Protein AF-A0A3M0ZA21-F1 (afdb_monomer_lite)

Foldseek 3Di:
DFDDDDQQPVLQVCVVVVHDDDPPVPGPYDHCNCCVVVVHYGPDAWDWDDAFQWIWIGGRFKIWIAGLVRDIFMDGCVVCVPSPDGCCVVCVVVNVVRVVVNVVVCVVVQFQDQSAADAFDFDDAAFWWKKKKWWFAQDDDDPAFWKKFFPDFAFWDARQKKWKKKKAWAPLADQFQKDKAFDDDRAGPQCGPRGAKNVSHRPHRGDGPDPDHLDIGMIMGGDNNVPGDGGHTMIIGRRDDHHGGMTIMIMAQGWMAGGPDPDIDGSDHDFDTDIDIDPRIGPIDIGIDTVVVSPDD

pLDDT: mean 92.02, std 6.96, range [47.72, 98.56]

Secondary structure (DSSP, 8-state):
-----HHHHHHHHHHHTTPPPSSGGG-SS---HHHHHHTPPPS---EEEEETTEEEEE-SSEEEEEETTS-EEEEETTT-TT-----TTT-HHHHHHHHHHHHHHHHHTT---SSSPPPP------SEEEEEEEEE-SSSPPSSPPEEEE-S--EEE-TTEEEEEEEEE-TTS--SSEEEEEEETTEEGGGSTT-B-TTS-B--TT--S-SSTT--EEEEEE-GGG-SEEEPPEEEEE-S--TT-EEEEEEEEEEEEETTSS-EEEEESSS---EEE-TTEEEEEEEEEEHHHH---

Radius of gyration: 23.13 Å; chains: 1; bounding box: 63×34×64 Å

Sequence (297 aa):
SGLMGYLDVYPTCMQMAGLKIDNPDRLDGRPCFDAIRNDIPTPVKAYYYLYRDADMIRTPRWKLFRRHDGSVELYDLQNDIGENDNVAKAHPELVASLRQQLQTWMRDHAIATSHMPLSPSAASPSGEVLEVSFSLQKEATPRAPQRIIFSQPAGTCTTRTYFQYDICVDASSVQAGFHIGPVYRKTSLFQRRGIIDDRGTPVSPNYRPVNKPNQWECRRIGMATFCPHKIAPIAIHITRAQKGSTFKFYLDNIRIAQLGSNTRKDIWQQGKVRARPTSGITGLQIRPVSYSLVKKP

Structure (mmCIF, N/CA/C/O backbone):
data_AF-A0A3M0ZA21-F1
#
_entry.id   AF-A0A3M0ZA21-F1
#
loop_
_atom_site.group_PDB
_atom_site.id
_atom_site.type_symbol
_atom_site.label_atom_id
_atom_site.label_alt_id
_atom_site.label_comp_id
_atom_site.label_asym_id
_atom_site.label_entity_id
_atom_site.label_seq_id
_atom_site.pdbx_PDB_ins_code
_atom_site.Cartn_x
_atom_site.Cartn_y
_atom_site.Cartn_z
_atom_site.occupancy
_atom_site.B_iso_or_equiv
_atom_site.auth_seq_id
_atom_site.auth_comp_id
_atom_site.auth_asym_id
_atom_site.auth_atom_id
_atom_site.pdbx_PDB_model_num
ATOM 1 N N . SER A 1 1 ? 18.343 3.190 -31.461 1.00 69.50 1 SER A N 1
ATOM 2 C CA . SER A 1 1 ? 16.920 3.095 -31.022 1.00 69.50 1 SER A CA 1
ATOM 3 C C . SER A 1 1 ? 16.805 2.546 -29.593 1.00 69.50 1 SER A C 1
ATOM 5 O O . SER A 1 1 ? 17.617 1.719 -29.195 1.00 69.50 1 SER A O 1
ATOM 7 N N . GLY A 1 2 ? 15.842 3.004 -28.780 1.00 84.62 2 GLY A N 1
ATOM 8 C CA . GLY A 1 2 ? 15.690 2.526 -27.396 1.00 84.62 2 GLY A CA 1
ATOM 9 C C . GLY A 1 2 ? 14.885 3.464 -26.495 1.00 84.62 2 GLY A C 1
ATOM 10 O O . GLY A 1 2 ? 14.189 4.348 -26.986 1.00 84.62 2 GLY A O 1
ATOM 11 N N . LEU A 1 3 ? 14.960 3.244 -25.183 1.00 93.81 3 LEU A N 1
ATOM 12 C CA . LEU A 1 3 ? 14.294 4.063 -24.172 1.00 93.81 3 LEU A CA 1
ATOM 13 C C . LEU A 1 3 ? 15.254 5.126 -23.628 1.00 93.81 3 LEU A C 1
ATOM 15 O O . LEU A 1 3 ? 16.384 4.818 -23.261 1.00 93.81 3 LEU A O 1
ATOM 19 N N . MET A 1 4 ? 14.773 6.358 -23.516 1.00 94.50 4 MET A N 1
ATOM 20 C CA . MET A 1 4 ? 15.398 7.396 -22.703 1.00 94.50 4 MET A CA 1
ATOM 21 C C . MET A 1 4 ? 14.293 8.230 -22.062 1.00 94.50 4 MET A C 1
ATOM 23 O O . MET A 1 4 ? 13.288 8.550 -22.698 1.00 94.50 4 MET A O 1
ATOM 27 N N . GLY A 1 5 ? 14.467 8.560 -20.791 1.00 94.38 5 GLY A N 1
ATOM 28 C CA . GLY A 1 5 ? 13.450 9.187 -19.974 1.00 94.38 5 GLY A CA 1
ATOM 29 C C . GLY A 1 5 ? 14.078 10.131 -18.969 1.00 94.38 5 GLY A C 1
ATOM 30 O O . GLY A 1 5 ? 15.295 10.289 -18.894 1.00 94.38 5 GLY A O 1
ATOM 31 N N . TYR A 1 6 ? 13.226 10.772 -18.175 1.00 95.81 6 TYR A N 1
ATOM 32 C CA . TYR A 1 6 ? 13.649 11.821 -17.250 1.00 95.81 6 TYR A CA 1
ATOM 33 C C . TYR A 1 6 ? 14.765 11.380 -16.286 1.00 95.81 6 TYR A C 1
ATOM 35 O O . TYR A 1 6 ? 15.708 12.132 -16.053 1.00 95.81 6 TYR A O 1
ATOM 43 N N . LEU A 1 7 ? 14.692 10.149 -15.768 1.00 95.75 7 LEU A N 1
ATOM 44 C CA . LEU A 1 7 ? 15.680 9.617 -14.821 1.00 95.75 7 LEU A CA 1
ATOM 45 C C . LEU A 1 7 ? 17.078 9.474 -15.442 1.00 95.75 7 LEU A C 1
ATOM 47 O O . LEU A 1 7 ? 18.075 9.570 -14.732 1.00 95.75 7 LEU A O 1
ATOM 51 N N . ASP A 1 8 ? 17.159 9.293 -16.760 1.00 97.12 8 ASP A N 1
ATOM 52 C CA . ASP A 1 8 ? 18.411 9.084 -17.491 1.00 97.12 8 ASP A CA 1
ATOM 53 C C . ASP A 1 8 ? 19.120 10.394 -17.832 1.00 97.12 8 ASP A C 1
ATOM 55 O O . ASP A 1 8 ? 20.306 10.382 -18.162 1.00 97.12 8 ASP A O 1
ATOM 59 N N . VAL A 1 9 ? 18.427 11.534 -17.731 1.00 97.12 9 VAL A N 1
ATOM 60 C CA . VAL A 1 9 ? 18.988 12.851 -18.062 1.00 97.12 9 VAL A CA 1
ATOM 61 C C . VAL A 1 9 ? 20.206 13.150 -17.192 1.00 97.12 9 VAL A C 1
ATOM 63 O O . VAL A 1 9 ? 21.261 13.473 -17.728 1.00 97.12 9 VAL A O 1
ATOM 66 N N . TYR A 1 10 ? 20.099 12.977 -15.869 1.00 97.06 10 TYR A N 1
ATOM 67 C CA . TYR A 1 10 ? 21.212 13.232 -14.947 1.00 97.06 10 TYR A CA 1
ATOM 68 C C . TYR A 1 10 ? 22.472 12.409 -15.284 1.00 97.06 10 TYR A C 1
ATOM 70 O O . TYR A 1 10 ? 23.502 13.021 -15.577 1.00 97.06 10 TYR A O 1
ATOM 78 N N . PRO A 1 11 ? 22.438 11.059 -15.314 1.00 96.94 11 PRO A N 1
ATOM 79 C CA . PRO A 1 11 ? 23.635 10.282 -15.624 1.00 96.94 11 PRO A CA 1
ATOM 80 C C . PRO A 1 11 ? 24.138 10.499 -17.059 1.00 96.94 11 PRO A C 1
ATOM 82 O O . PRO A 1 11 ? 25.341 10.421 -17.295 1.00 96.94 11 PRO A O 1
ATOM 85 N N . THR A 1 12 ? 23.255 10.828 -18.009 1.00 97.19 12 THR A N 1
ATOM 86 C CA . THR A 1 12 ? 23.650 11.183 -19.383 1.00 97.19 12 THR A CA 1
ATOM 87 C C . THR A 1 12 ? 24.441 12.490 -19.420 1.00 97.19 12 THR A C 1
ATOM 89 O O . THR A 1 12 ? 25.519 12.528 -20.007 1.00 97.19 12 THR A O 1
ATOM 92 N N . CYS A 1 13 ? 23.966 13.546 -18.752 1.00 97.56 13 CYS A N 1
ATOM 93 C CA . CYS A 1 13 ? 24.686 14.819 -18.672 1.00 97.56 13 CYS A CA 1
ATOM 94 C C . CYS A 1 13 ? 26.032 14.675 -17.948 1.00 97.56 13 CYS A C 1
ATOM 96 O O . CYS A 1 13 ? 27.019 15.267 -18.379 1.00 97.56 13 CYS A O 1
ATOM 98 N N . MET A 1 14 ? 26.097 13.863 -16.888 1.00 97.56 14 MET A N 1
ATOM 99 C CA . MET A 1 14 ? 27.354 13.573 -16.187 1.00 97.56 14 MET A CA 1
ATOM 100 C C . MET A 1 14 ? 28.366 12.875 -17.107 1.00 97.56 14 MET A C 1
ATOM 102 O O . MET A 1 14 ? 29.521 13.295 -17.164 1.00 97.56 14 MET A O 1
ATOM 106 N N . GLN A 1 15 ? 27.920 11.877 -17.884 1.00 96.12 15 GLN A N 1
ATOM 107 C CA . GLN A 1 15 ? 28.754 11.205 -18.886 1.00 96.12 15 GLN A CA 1
ATOM 108 C C . GLN A 1 15 ? 29.259 12.190 -19.952 1.00 96.12 15 GLN A C 1
ATOM 110 O O . GLN A 1 15 ? 30.447 12.197 -20.263 1.00 96.12 15 GLN A O 1
ATOM 115 N N . MET A 1 16 ? 28.382 13.058 -20.469 1.00 96.94 16 MET A N 1
ATOM 116 C CA . MET A 1 16 ? 28.739 14.092 -21.453 1.00 96.94 16 MET A CA 1
ATOM 117 C C . MET A 1 16 ? 29.793 15.070 -20.938 1.00 96.94 16 MET A C 1
ATOM 119 O O . MET A 1 16 ? 30.680 15.473 -21.684 1.00 96.94 16 MET A O 1
ATOM 123 N N . ALA A 1 17 ? 29.688 15.456 -19.668 1.00 97.19 17 ALA A N 1
ATOM 124 C CA . ALA A 1 17 ? 30.607 16.387 -19.030 1.00 97.19 17 ALA A CA 1
ATOM 125 C C . ALA A 1 17 ? 31.937 15.735 -18.601 1.00 97.19 17 ALA A C 1
ATOM 127 O O . ALA A 1 17 ? 32.804 16.427 -18.073 1.00 97.19 17 ALA A O 1
ATOM 128 N N . GLY A 1 18 ? 32.104 14.418 -18.781 1.00 96.19 18 GLY A N 1
ATOM 129 C CA . GLY A 1 18 ? 33.276 13.684 -18.295 1.00 96.19 18 GLY A CA 1
ATOM 130 C C . GLY A 1 18 ? 33.371 13.633 -16.764 1.00 96.19 18 GLY A C 1
ATOM 131 O O . GLY A 1 18 ? 34.461 13.459 -16.219 1.00 96.19 18 GLY A O 1
ATOM 132 N N . LEU A 1 19 ? 32.247 13.809 -16.061 1.00 96.94 19 LEU A N 1
ATOM 133 C CA . LEU A 1 19 ? 32.189 13.846 -14.602 1.00 96.94 19 LEU A CA 1
ATOM 134 C C . LEU A 1 19 ? 31.887 12.462 -14.020 1.00 96.94 19 LEU A C 1
ATOM 136 O O . LEU A 1 19 ? 31.091 11.692 -14.559 1.00 96.94 19 LEU A O 1
ATOM 140 N N . LYS A 1 20 ? 32.495 12.160 -12.869 1.00 93.88 20 LYS A N 1
ATOM 141 C CA . LYS A 1 20 ? 32.197 10.940 -12.109 1.00 93.88 20 LYS A CA 1
ATOM 142 C C . LYS A 1 20 ? 30.892 11.104 -11.333 1.00 93.88 20 LYS A C 1
ATOM 144 O O . LYS A 1 20 ? 30.614 12.168 -10.789 1.00 93.88 20 LYS A O 1
ATOM 149 N N . ILE A 1 21 ? 30.114 10.029 -11.275 1.00 92.44 21 ILE A N 1
ATOM 150 C CA . ILE A 1 21 ? 28.925 9.927 -10.431 1.00 92.44 21 ILE A CA 1
ATOM 151 C C . ILE A 1 21 ? 29.316 9.161 -9.176 1.00 92.44 21 ILE A C 1
ATOM 153 O O . ILE A 1 21 ? 29.807 8.035 -9.270 1.00 92.44 21 ILE A O 1
ATOM 157 N N . ASP A 1 22 ? 29.052 9.740 -8.013 1.00 91.19 22 ASP A N 1
ATOM 158 C CA . ASP A 1 22 ? 29.203 9.030 -6.749 1.00 91.19 22 ASP A CA 1
ATOM 159 C C . ASP A 1 22 ? 28.063 8.019 -6.579 1.00 91.19 22 ASP A C 1
ATOM 161 O O . ASP A 1 22 ? 26.886 8.364 -6.689 1.00 91.19 22 ASP A O 1
ATOM 165 N N . ASN A 1 23 ? 28.403 6.765 -6.265 1.00 87.75 23 ASN A N 1
ATOM 166 C CA . ASN A 1 23 ? 27.452 5.657 -6.097 1.00 87.75 23 ASN A CA 1
ATOM 167 C C . ASN A 1 23 ? 26.510 5.451 -7.308 1.00 87.75 23 ASN A C 1
ATOM 169 O O . ASN A 1 23 ? 25.287 5.495 -7.140 1.00 87.75 23 ASN A O 1
ATOM 173 N N . PRO A 1 24 ? 27.041 5.191 -8.519 1.00 86.62 24 PRO A N 1
ATOM 174 C CA . PRO A 1 24 ? 26.235 5.069 -9.738 1.00 86.62 24 PRO A CA 1
ATOM 175 C C . PRO A 1 24 ? 25.176 3.960 -9.651 1.00 86.62 24 PRO A C 1
ATOM 177 O O . PRO A 1 24 ? 24.106 4.088 -10.240 1.00 86.62 24 PRO A O 1
ATOM 180 N N . ASP A 1 25 ? 25.421 2.919 -8.851 1.00 85.44 25 ASP A N 1
ATOM 181 C CA . ASP A 1 25 ? 24.477 1.818 -8.623 1.00 85.44 25 ASP A CA 1
ATOM 182 C C . ASP A 1 25 ? 23.218 2.230 -7.843 1.00 85.44 25 ASP A C 1
ATOM 184 O O . ASP A 1 25 ? 22.244 1.482 -7.806 1.00 85.44 25 ASP A O 1
ATOM 188 N N . ARG A 1 26 ? 23.214 3.414 -7.213 1.00 86.88 26 ARG A N 1
ATOM 189 C CA . ARG A 1 26 ? 22.041 3.959 -6.509 1.00 86.88 26 ARG A CA 1
ATOM 190 C C . ARG A 1 26 ? 21.136 4.795 -7.411 1.00 86.88 26 ARG A C 1
ATOM 192 O O . ARG A 1 26 ? 20.084 5.227 -6.944 1.00 86.88 26 ARG A O 1
ATOM 199 N N . LEU A 1 27 ? 21.541 5.062 -8.653 1.00 92.00 27 LEU A N 1
ATOM 200 C CA . LEU A 1 27 ? 20.705 5.765 -9.618 1.00 92.00 27 LEU A CA 1
ATOM 201 C C . LEU A 1 27 ? 19.772 4.792 -10.336 1.00 92.00 27 LEU A C 1
ATOM 203 O O . LEU A 1 27 ? 20.201 3.762 -10.853 1.00 92.00 27 LEU A O 1
ATOM 207 N N . ASP A 1 28 ? 18.504 5.183 -10.445 1.00 91.75 28 ASP A N 1
ATOM 208 C CA . ASP A 1 28 ? 17.533 4.454 -11.263 1.00 91.75 28 ASP A CA 1
ATOM 209 C C . ASP A 1 28 ? 17.794 4.656 -12.769 1.00 91.75 28 ASP A C 1
ATOM 211 O O . ASP A 1 28 ? 17.555 3.755 -13.577 1.00 91.75 28 ASP A O 1
ATOM 215 N N . GLY A 1 29 ? 18.287 5.840 -13.152 1.00 95.06 29 GLY A N 1
ATOM 216 C CA . GLY A 1 29 ? 18.592 6.197 -14.537 1.00 95.06 29 GLY A CA 1
ATOM 217 C C . GLY A 1 29 ? 19.930 5.657 -15.038 1.00 95.06 29 GLY A C 1
ATOM 218 O O . GLY A 1 29 ? 20.829 5.333 -14.261 1.00 95.06 29 GLY A O 1
ATOM 219 N N . ARG A 1 30 ? 20.089 5.599 -16.361 1.00 95.19 30 ARG A N 1
ATOM 220 C CA . ARG A 1 30 ? 21.280 5.086 -17.045 1.00 95.19 30 ARG A CA 1
ATOM 221 C C . ARG A 1 30 ? 21.884 6.123 -17.996 1.00 95.19 30 ARG A C 1
ATOM 223 O O . ARG A 1 30 ? 21.148 6.874 -18.632 1.00 95.19 30 ARG A O 1
ATOM 230 N N . PRO A 1 31 ? 23.219 6.171 -18.124 1.00 95.31 31 PRO A N 1
ATOM 231 C CA . PRO A 1 31 ? 23.878 7.103 -19.028 1.00 95.31 31 PRO A CA 1
ATOM 232 C C . PRO A 1 31 ? 23.610 6.694 -20.484 1.00 95.31 31 PRO A C 1
ATOM 234 O O . PRO A 1 31 ? 23.936 5.585 -20.895 1.00 95.31 31 PRO A O 1
ATOM 237 N N . CYS A 1 32 ? 22.973 7.568 -21.259 1.00 96.69 32 CYS A N 1
ATOM 238 C CA . CYS A 1 32 ? 22.550 7.279 -22.631 1.00 96.69 32 CYS A CA 1
ATOM 239 C C . CYS A 1 32 ? 23.395 8.005 -23.688 1.00 96.69 32 CYS A C 1
ATOM 241 O O . CYS A 1 32 ? 23.059 7.939 -24.869 1.00 96.69 32 CYS A O 1
ATOM 243 N N . PHE A 1 33 ? 24.474 8.701 -23.310 1.00 96.06 33 PHE A N 1
ATOM 244 C CA . PHE A 1 33 ? 25.201 9.559 -24.249 1.00 96.06 33 PHE A CA 1
ATOM 245 C C . PHE A 1 33 ? 25.874 8.756 -25.361 1.00 96.06 33 PHE A C 1
ATOM 247 O O . PHE A 1 33 ? 25.745 9.128 -26.524 1.00 96.06 33 PHE A O 1
ATOM 254 N N . ASP A 1 34 ? 26.497 7.620 -25.042 1.00 95.12 34 ASP A N 1
ATOM 255 C CA . ASP A 1 34 ? 27.094 6.752 -26.067 1.00 95.12 34 ASP A CA 1
ATOM 256 C C . ASP A 1 34 ? 26.041 6.208 -27.038 1.00 95.12 34 ASP A C 1
ATOM 258 O O . ASP A 1 34 ? 26.296 6.113 -28.239 1.00 95.12 34 ASP A O 1
ATOM 262 N N . ALA A 1 35 ? 24.845 5.894 -26.526 1.00 95.25 35 ALA A N 1
ATOM 263 C CA . ALA A 1 35 ? 23.714 5.451 -27.334 1.00 95.25 35 ALA A CA 1
ATOM 264 C C . ALA A 1 35 ? 23.239 6.541 -28.299 1.00 95.25 35 ALA A C 1
ATOM 266 O O . ALA A 1 35 ? 23.020 6.260 -29.474 1.00 95.25 35 ALA A O 1
ATOM 267 N N . ILE A 1 36 ? 23.147 7.785 -27.824 1.00 93.00 36 ILE A N 1
ATOM 268 C CA . ILE A 1 36 ? 22.792 8.946 -28.647 1.00 93.00 36 ILE A CA 1
ATOM 269 C C . ILE A 1 36 ? 23.872 9.223 -29.698 1.00 93.00 36 ILE A C 1
ATOM 271 O O . ILE A 1 36 ? 23.557 9.432 -30.865 1.00 93.00 36 ILE A O 1
ATOM 275 N N . ARG A 1 37 ? 25.145 9.244 -29.292 1.00 94.94 37 ARG A N 1
ATOM 276 C CA . ARG A 1 37 ? 26.260 9.670 -30.145 1.00 94.94 37 ARG A CA 1
ATOM 277 C C . ARG A 1 37 ? 26.567 8.680 -31.263 1.00 94.94 37 ARG A C 1
ATOM 279 O O . ARG A 1 37 ? 26.942 9.106 -32.350 1.00 94.94 37 ARG A O 1
ATOM 286 N N . ASN A 1 38 ? 26.440 7.386 -30.982 1.00 95.31 38 ASN A N 1
ATOM 287 C CA . ASN A 1 38 ? 26.855 6.323 -31.897 1.00 95.31 38 ASN A CA 1
ATOM 288 C C . ASN A 1 38 ? 25.670 5.584 -32.541 1.00 95.31 38 ASN A C 1
ATOM 290 O O . ASN A 1 38 ? 25.887 4.573 -33.199 1.00 95.31 38 ASN A O 1
ATOM 294 N N . ASP A 1 39 ? 24.437 6.050 -32.311 1.00 92.06 39 ASP A N 1
ATOM 295 C CA . ASP A 1 39 ? 23.188 5.397 -32.737 1.00 92.06 39 ASP A CA 1
ATOM 296 C C . ASP A 1 39 ? 23.115 3.899 -32.370 1.00 92.06 39 ASP A C 1
ATOM 298 O O . ASP A 1 39 ? 22.699 3.038 -33.146 1.00 92.06 39 ASP A O 1
ATOM 302 N N . ILE A 1 40 ? 23.524 3.569 -31.141 1.00 93.81 40 ILE A N 1
ATOM 303 C CA . ILE A 1 40 ? 23.454 2.204 -30.595 1.00 93.81 40 ILE A CA 1
ATOM 304 C C . ILE A 1 40 ? 22.277 2.057 -29.615 1.00 93.81 40 ILE A C 1
ATOM 306 O O . ILE A 1 40 ? 21.702 3.055 -29.166 1.00 93.81 40 ILE A O 1
ATOM 310 N N . PRO A 1 41 ? 21.862 0.824 -29.263 1.00 93.12 41 PRO A N 1
ATOM 311 C CA . PRO A 1 41 ? 20.788 0.621 -28.299 1.00 93.12 41 PRO A CA 1
ATOM 312 C C . PRO A 1 41 ? 21.066 1.255 -26.933 1.00 93.12 41 PRO A C 1
ATOM 314 O O . PRO A 1 41 ? 22.165 1.161 -26.389 1.00 93.12 41 PRO A O 1
ATOM 317 N N . THR A 1 42 ? 20.028 1.847 -26.342 1.00 95.38 42 THR A N 1
ATOM 318 C CA . THR A 1 42 ? 20.104 2.448 -25.004 1.00 95.38 42 THR A CA 1
ATOM 319 C C . THR A 1 42 ? 20.358 1.375 -23.936 1.00 95.38 42 THR A C 1
ATOM 321 O O . THR A 1 42 ? 19.786 0.280 -24.019 1.00 95.38 42 THR A O 1
ATOM 324 N N . PRO A 1 43 ? 21.120 1.670 -22.865 1.00 94.75 43 PRO A N 1
ATOM 325 C CA . PRO A 1 43 ? 21.280 0.730 -21.753 1.00 94.75 43 PRO A CA 1
ATOM 326 C C . PRO A 1 43 ? 19.990 0.546 -20.940 1.00 94.75 43 PRO A C 1
ATOM 328 O O . PRO A 1 43 ? 19.847 -0.451 -20.230 1.00 94.75 43 PRO A O 1
ATOM 331 N N . VAL A 1 44 ? 19.033 1.471 -21.058 1.00 96.19 44 VAL A N 1
ATOM 332 C CA . VAL A 1 44 ? 17.729 1.387 -20.396 1.00 96.19 44 VAL A CA 1
ATOM 333 C C . VAL A 1 44 ? 16.923 0.210 -20.944 1.00 96.19 44 VAL A C 1
ATOM 335 O O . VAL A 1 44 ? 16.579 0.162 -22.125 1.00 96.19 44 VAL A O 1
ATOM 338 N N . LYS A 1 45 ? 16.597 -0.744 -20.065 1.00 94.50 45 LYS A N 1
ATOM 339 C CA . LYS A 1 45 ? 15.808 -1.937 -20.412 1.00 94.50 45 LYS A CA 1
ATOM 340 C C . LYS A 1 45 ? 14.315 -1.754 -20.172 1.00 94.50 45 LYS A C 1
ATOM 342 O O . LYS A 1 45 ? 13.513 -2.265 -20.950 1.00 94.50 45 LYS A O 1
ATOM 347 N N . ALA A 1 46 ? 13.948 -1.043 -19.109 1.00 96.62 46 ALA A N 1
ATOM 348 C CA . ALA A 1 46 ? 12.561 -0.763 -18.782 1.00 96.62 46 ALA A CA 1
ATOM 349 C C . ALA A 1 46 ? 12.414 0.446 -17.849 1.00 96.62 46 ALA A C 1
ATOM 351 O O . ALA A 1 46 ? 13.330 0.756 -17.089 1.00 96.62 46 ALA A O 1
ATOM 352 N N . TYR A 1 47 ? 11.226 1.051 -17.858 1.00 96.62 47 TYR A N 1
ATOM 353 C CA . TYR A 1 47 ? 10.742 1.931 -16.796 1.00 96.62 47 TYR A CA 1
ATOM 354 C C . TYR A 1 47 ? 9.608 1.278 -16.027 1.00 96.62 47 TYR A C 1
ATOM 356 O O . TYR A 1 47 ? 8.796 0.538 -16.589 1.00 96.62 47 TYR A O 1
ATOM 364 N N . TYR A 1 48 ? 9.526 1.623 -14.749 1.00 95.38 48 TYR A N 1
ATOM 365 C CA . TYR A 1 48 ? 8.522 1.129 -13.826 1.00 95.38 48 TYR A CA 1
ATOM 366 C C . TYR A 1 48 ? 7.727 2.309 -13.291 1.00 95.38 48 TYR A C 1
ATOM 368 O O . TYR A 1 48 ? 8.299 3.340 -12.934 1.00 95.38 48 TYR A O 1
ATOM 376 N N . TYR A 1 49 ? 6.408 2.162 -13.232 1.00 92.44 49 TYR A N 1
ATOM 377 C CA . TYR A 1 49 ? 5.526 3.215 -12.744 1.00 92.44 49 TYR A CA 1
ATOM 378 C C . TYR A 1 49 ? 4.584 2.667 -11.686 1.00 92.44 49 TYR A C 1
ATOM 380 O O . TYR A 1 49 ? 4.083 1.548 -11.791 1.00 92.44 49 TYR A O 1
ATOM 388 N N . LEU A 1 50 ? 4.313 3.503 -10.688 1.00 89.31 50 LEU A N 1
ATOM 389 C CA . LEU A 1 50 ? 3.186 3.351 -9.785 1.00 89.31 50 LEU A CA 1
ATOM 390 C C . LEU A 1 50 ? 2.291 4.563 -9.968 1.00 89.31 50 LEU A C 1
ATOM 392 O O . LEU A 1 50 ? 2.734 5.700 -9.797 1.00 89.31 50 LEU A O 1
ATOM 396 N N . TYR A 1 51 ? 1.032 4.328 -10.312 1.00 83.06 51 TYR A N 1
ATOM 397 C CA . TYR A 1 51 ? 0.077 5.404 -10.486 1.00 83.06 51 TYR A CA 1
ATOM 398 C C . TYR A 1 51 ? -1.295 4.983 -9.987 1.00 83.06 51 TYR A C 1
ATOM 400 O O . TYR A 1 51 ? -1.953 4.124 -10.565 1.00 83.06 51 TYR A O 1
ATOM 408 N N . ARG A 1 52 ? -1.749 5.649 -8.920 1.00 78.25 52 ARG A N 1
ATOM 409 C CA . ARG A 1 52 ? -3.043 5.383 -8.279 1.00 78.25 52 ARG A CA 1
ATOM 410 C C . ARG A 1 52 ? -3.194 3.890 -7.940 1.00 78.25 52 ARG A C 1
ATOM 412 O O . ARG A 1 52 ? -2.481 3.368 -7.090 1.00 78.25 52 ARG A O 1
ATOM 419 N N . ASP A 1 53 ? -4.146 3.242 -8.583 1.00 80.19 53 ASP A N 1
ATOM 420 C CA . ASP A 1 53 ? -4.579 1.870 -8.391 1.00 80.19 53 ASP A CA 1
ATOM 421 C C . ASP A 1 53 ? -3.956 0.901 -9.407 1.00 80.19 53 ASP A C 1
ATOM 423 O O . ASP A 1 53 ? -4.497 -0.185 -9.623 1.00 80.19 53 ASP A O 1
ATOM 427 N N . ALA A 1 54 ? -2.853 1.301 -10.046 1.00 87.94 54 ALA A N 1
ATOM 428 C CA . ALA A 1 54 ? -2.139 0.491 -11.015 1.00 87.94 54 ALA A CA 1
ATOM 429 C C . ALA A 1 54 ? -0.616 0.604 -10.881 1.00 87.94 54 ALA A C 1
ATOM 431 O O . ALA A 1 54 ? -0.062 1.616 -10.434 1.00 87.94 54 ALA A O 1
ATOM 432 N N . ASP A 1 55 ? 0.058 -0.442 -11.344 1.00 93.19 55 ASP A N 1
ATOM 433 C CA . ASP A 1 55 ? 1.485 -0.431 -11.624 1.00 93.19 55 ASP A CA 1
ATOM 434 C C . ASP A 1 55 ? 1.775 -0.908 -13.043 1.00 93.19 55 ASP A C 1
ATOM 436 O O . ASP A 1 55 ? 0.937 -1.517 -13.713 1.00 93.19 55 ASP A O 1
ATOM 440 N N . MET A 1 56 ? 2.940 -0.506 -13.541 1.00 95.62 56 MET A N 1
ATOM 441 C CA . MET A 1 56 ? 3.246 -0.613 -14.956 1.00 95.62 56 MET A CA 1
ATOM 442 C C . MET A 1 56 ? 4.716 -0.916 -15.176 1.00 95.62 56 MET A C 1
ATOM 444 O O . MET A 1 56 ? 5.578 -0.421 -14.447 1.00 95.62 56 MET A O 1
ATOM 448 N N . ILE A 1 57 ? 4.991 -1.648 -16.250 1.00 97.62 57 ILE A N 1
ATOM 449 C CA . ILE A 1 57 ? 6.331 -1.803 -16.807 1.00 97.62 57 ILE A CA 1
ATOM 450 C C . ILE A 1 57 ? 6.314 -1.429 -18.289 1.00 97.62 57 ILE A C 1
ATOM 452 O O . ILE A 1 57 ? 5.474 -1.903 -19.054 1.00 97.62 57 ILE A O 1
ATOM 456 N N . ARG A 1 58 ? 7.246 -0.565 -18.692 1.00 96.81 58 ARG A N 1
ATOM 457 C CA . ARG A 1 58 ? 7.467 -0.131 -20.075 1.00 96.81 58 ARG A CA 1
ATOM 458 C C . ARG A 1 58 ? 8.835 -0.614 -20.531 1.00 96.81 58 ARG A C 1
ATOM 460 O O . ARG A 1 58 ? 9.836 -0.134 -20.024 1.00 96.81 58 ARG A O 1
ATOM 467 N N . THR A 1 59 ? 8.871 -1.512 -21.504 1.00 96.62 59 THR A N 1
ATOM 468 C CA . THR A 1 59 ? 10.088 -1.900 -22.250 1.00 96.62 59 THR A CA 1
ATOM 469 C C . THR A 1 59 ? 10.156 -1.106 -23.564 1.00 96.62 59 THR A C 1
ATOM 471 O O . THR A 1 59 ? 9.254 -0.309 -23.795 1.00 96.62 59 THR A O 1
ATOM 474 N N . PRO A 1 60 ? 11.155 -1.265 -24.455 1.00 94.19 60 PRO A N 1
ATOM 475 C CA . PRO A 1 60 ? 11.162 -0.554 -25.740 1.00 94.19 60 PRO A CA 1
ATOM 476 C C . PRO A 1 60 ? 9.932 -0.829 -26.622 1.00 94.19 60 PRO A C 1
ATOM 478 O O . PRO A 1 60 ? 9.431 0.076 -27.288 1.00 94.19 60 PRO A O 1
ATOM 481 N N . ARG A 1 61 ? 9.415 -2.064 -26.603 1.00 96.00 61 ARG A N 1
ATOM 482 C CA . ARG A 1 61 ? 8.259 -2.474 -27.415 1.00 96.00 61 ARG A CA 1
ATOM 483 C C . ARG A 1 61 ? 6.976 -2.541 -26.601 1.00 96.00 61 ARG A C 1
ATOM 485 O O . ARG A 1 61 ? 5.996 -1.908 -26.957 1.00 96.00 61 ARG A O 1
ATOM 492 N N . TRP A 1 62 ? 7.013 -3.193 -25.449 1.00 98.12 62 TRP A N 1
ATOM 493 C CA . TRP A 1 62 ? 5.811 -3.531 -24.690 1.00 98.12 62 TRP A CA 1
ATOM 494 C C . TRP A 1 62 ? 5.528 -2.571 -23.545 1.00 98.12 62 TRP A C 1
ATOM 496 O O . TRP A 1 62 ? 6.461 -2.033 -22.936 1.00 98.12 62 TRP A O 1
ATOM 506 N N . LYS A 1 63 ? 4.250 -2.411 -23.210 1.00 97.94 63 LYS A N 1
ATOM 507 C CA . LYS A 1 63 ? 3.797 -1.772 -21.974 1.00 97.94 63 LYS A CA 1
ATOM 508 C C . LYS A 1 63 ? 2.725 -2.627 -21.320 1.00 97.94 63 LYS A C 1
ATOM 510 O O . LYS A 1 63 ? 1.713 -2.924 -21.944 1.00 97.94 63 LYS A O 1
ATOM 515 N N . LEU A 1 64 ? 2.975 -3.036 -20.080 1.00 98.38 64 LEU A N 1
ATOM 516 C CA . LEU A 1 64 ? 2.048 -3.833 -19.285 1.00 98.38 64 LEU A CA 1
ATOM 517 C C . LEU A 1 64 ? 1.515 -3.000 -18.123 1.00 98.38 64 LEU A C 1
ATOM 519 O O . LEU A 1 64 ? 2.298 -2.347 -17.432 1.00 98.38 64 LEU A O 1
ATOM 523 N N . PHE A 1 65 ? 0.206 -3.069 -17.894 1.00 96.00 65 PHE A N 1
ATOM 524 C CA . PHE A 1 65 ? -0.472 -2.533 -16.717 1.00 96.00 65 PHE A CA 1
ATOM 525 C C . PHE A 1 65 ? -1.009 -3.680 -15.865 1.00 96.00 65 PHE A C 1
ATOM 527 O O . PHE A 1 65 ? -1.589 -4.626 -16.399 1.00 96.00 65 PHE A O 1
ATOM 534 N N . ARG A 1 66 ? -0.897 -3.567 -14.540 1.00 93.19 66 ARG A N 1
ATOM 535 C CA . ARG A 1 66 ? -1.729 -4.333 -13.605 1.00 93.19 66 ARG A CA 1
ATOM 536 C C . ARG A 1 66 ? -2.557 -3.374 -12.779 1.00 93.19 66 ARG A C 1
ATOM 538 O O . ARG A 1 66 ? -2.019 -2.419 -12.218 1.00 93.19 66 ARG A O 1
ATOM 545 N N . ARG A 1 67 ? -3.854 -3.641 -12.681 1.00 88.88 67 ARG A N 1
ATOM 546 C CA . ARG A 1 67 ? -4.781 -2.858 -11.862 1.00 88.88 67 ARG A CA 1
ATOM 547 C C . ARG A 1 67 ? -5.122 -3.589 -10.568 1.00 88.88 67 ARG A C 1
ATOM 549 O O . ARG A 1 67 ? -4.995 -4.806 -10.462 1.00 88.88 67 ARG A O 1
ATOM 556 N N . HIS A 1 68 ? -5.584 -2.830 -9.581 1.00 82.69 68 HIS A N 1
ATOM 557 C CA . HIS A 1 68 ? -6.028 -3.340 -8.279 1.00 82.69 68 HIS A CA 1
ATOM 558 C C . HIS A 1 68 ? -7.151 -4.388 -8.347 1.00 82.69 68 HIS A C 1
ATOM 560 O O . HIS A 1 68 ? -7.301 -5.173 -7.417 1.00 82.69 68 HIS A O 1
ATOM 566 N N . ASP A 1 69 ? -7.966 -4.383 -9.404 1.00 84.88 69 ASP A N 1
ATOM 567 C CA . ASP A 1 69 ? -9.055 -5.345 -9.616 1.00 84.88 69 ASP A CA 1
ATOM 568 C C . ASP A 1 69 ? -8.569 -6.655 -10.261 1.00 84.88 69 ASP A C 1
ATOM 570 O O . ASP A 1 69 ? -9.367 -7.538 -10.567 1.00 84.88 69 ASP A O 1
ATOM 574 N N . GLY A 1 70 ? -7.254 -6.793 -10.448 1.00 86.12 70 GLY A N 1
ATOM 575 C CA . GLY A 1 70 ? -6.625 -7.952 -11.063 1.00 86.12 70 GLY A CA 1
ATOM 576 C C . GLY A 1 70 ? -6.602 -7.902 -12.588 1.00 86.12 70 GLY A C 1
ATOM 577 O O . GLY A 1 70 ? -6.034 -8.815 -13.193 1.00 86.12 70 GLY A O 1
ATOM 578 N N . SER A 1 71 ? -7.164 -6.861 -13.220 1.00 91.56 71 SER A N 1
ATOM 579 C CA . SER A 1 71 ? -7.067 -6.713 -14.669 1.00 91.56 71 SER A CA 1
ATOM 580 C C . SER A 1 71 ? -5.614 -6.500 -15.100 1.00 91.56 71 SER A C 1
ATOM 582 O O . SER A 1 71 ? -4.798 -5.879 -14.404 1.00 91.56 71 SER A O 1
ATOM 584 N N . VAL A 1 72 ? -5.293 -7.053 -16.268 1.00 95.69 72 VAL A N 1
ATOM 585 C CA . VAL A 1 72 ? -3.994 -6.902 -16.913 1.00 95.69 72 VAL A CA 1
ATOM 586 C C . VAL A 1 72 ? -4.215 -6.448 -18.344 1.00 95.69 72 VAL A C 1
ATOM 588 O O . VAL A 1 72 ? -5.038 -7.012 -19.069 1.00 95.69 72 VAL A O 1
ATOM 591 N N . GLU A 1 73 ? -3.462 -5.431 -18.739 1.00 97.31 73 GLU A N 1
ATOM 592 C CA . GLU A 1 73 ? -3.443 -4.910 -20.101 1.00 97.31 73 GLU A CA 1
ATOM 593 C C . GLU A 1 73 ? -2.013 -4.977 -20.632 1.00 97.31 73 GLU A C 1
ATOM 595 O O . GLU A 1 73 ? -1.058 -4.763 -19.878 1.00 97.31 73 GLU A O 1
ATOM 600 N N . LEU A 1 74 ? -1.866 -5.292 -21.915 1.00 98.56 74 LEU A N 1
ATOM 601 C CA . LEU A 1 74 ? -0.587 -5.342 -22.609 1.00 98.56 74 LEU A CA 1
ATOM 602 C C . LEU A 1 74 ? -0.745 -4.677 -23.974 1.00 98.56 74 LEU A C 1
ATOM 604 O O . LEU A 1 74 ? -1.607 -5.087 -24.744 1.00 98.56 74 LEU A O 1
ATOM 608 N N . TYR A 1 75 ? 0.125 -3.714 -24.269 1.00 98.56 75 TYR A N 1
ATOM 609 C CA . TYR A 1 75 ? 0.121 -2.960 -25.522 1.00 98.56 75 TYR A CA 1
ATOM 610 C C . TYR A 1 75 ? 1.473 -3.076 -26.236 1.00 98.56 75 TYR A C 1
ATOM 612 O O . TYR A 1 75 ? 2.534 -2.988 -25.598 1.00 98.56 75 TYR A O 1
ATOM 620 N N . ASP A 1 76 ? 1.432 -3.268 -27.558 1.00 98.12 76 ASP A N 1
ATOM 621 C CA . ASP A 1 76 ? 2.598 -3.246 -28.446 1.00 98.12 76 ASP A CA 1
ATOM 622 C C . ASP A 1 76 ? 2.838 -1.823 -28.959 1.00 98.12 76 ASP A C 1
ATOM 624 O O . ASP A 1 76 ? 2.309 -1.426 -29.991 1.00 98.12 76 ASP A O 1
ATOM 628 N N . LEU A 1 77 ? 3.677 -1.046 -28.280 1.00 96.62 77 LEU A N 1
ATOM 629 C CA . LEU A 1 77 ? 3.878 0.364 -28.621 1.00 96.62 77 LEU A CA 1
ATOM 630 C C . LEU A 1 77 ? 4.676 0.597 -29.914 1.00 96.62 77 LEU A C 1
ATOM 632 O O . LEU A 1 77 ? 4.895 1.751 -30.273 1.00 96.62 77 LEU A O 1
ATOM 636 N N . GLN A 1 78 ? 5.138 -0.455 -30.602 1.00 94.62 78 GLN A N 1
ATOM 637 C CA . GLN A 1 78 ? 5.672 -0.310 -31.962 1.00 94.62 78 GLN A CA 1
ATOM 638 C C . GLN A 1 78 ? 4.558 -0.228 -33.008 1.00 94.62 78 GLN A C 1
ATOM 640 O O . GLN A 1 78 ? 4.698 0.515 -33.974 1.00 94.62 78 GLN A O 1
ATOM 645 N N . ASN A 1 79 ? 3.467 -0.969 -32.805 1.00 96.31 79 ASN A N 1
ATOM 646 C CA . ASN A 1 79 ? 2.357 -1.064 -33.757 1.00 96.31 79 ASN A CA 1
ATOM 647 C C . ASN A 1 79 ? 1.107 -0.298 -33.289 1.00 96.31 79 ASN A C 1
ATOM 649 O O . ASN A 1 79 ? 0.277 0.083 -34.106 1.00 96.31 79 ASN A O 1
ATOM 653 N N . ASP A 1 80 ? 0.994 -0.039 -31.987 1.00 96.75 80 ASP A N 1
ATOM 654 C CA . ASP A 1 80 ? -0.122 0.638 -31.334 1.00 96.75 80 ASP A CA 1
ATOM 655 C C . ASP A 1 80 ? 0.398 1.603 -30.259 1.00 96.75 80 ASP A C 1
ATOM 657 O O . ASP A 1 80 ? 0.320 1.373 -29.051 1.00 96.75 80 ASP A O 1
ATOM 661 N N . ILE A 1 81 ? 0.966 2.724 -30.708 1.00 95.38 81 ILE A N 1
ATOM 662 C CA . ILE A 1 81 ? 1.454 3.778 -29.807 1.00 95.38 81 ILE A CA 1
ATOM 663 C C . ILE A 1 81 ? 0.327 4.418 -28.977 1.00 95.38 81 ILE A C 1
ATOM 665 O O . ILE A 1 81 ? 0.596 5.008 -27.931 1.00 95.38 81 ILE A O 1
ATOM 669 N N . GLY A 1 82 ? -0.921 4.315 -29.448 1.00 96.94 82 GLY A N 1
ATOM 670 C CA . GLY A 1 82 ? -2.102 4.883 -28.803 1.00 96.94 82 GLY A CA 1
ATOM 671 C C . GLY A 1 82 ? -2.708 4.013 -27.703 1.00 96.94 82 GLY A C 1
ATOM 672 O O . GLY A 1 82 ? -3.613 4.491 -27.027 1.00 96.94 82 GLY A O 1
ATOM 673 N N . GLU A 1 83 ? -2.205 2.790 -27.496 1.00 97.19 83 GLU A N 1
ATOM 674 C CA . GLU A 1 83 ? -2.718 1.849 -26.487 1.00 97.19 83 GLU A CA 1
ATOM 675 C C . GLU A 1 83 ? -4.205 1.504 -26.702 1.00 97.19 83 GLU A C 1
ATOM 677 O O . GLU A 1 83 ? -4.992 1.446 -25.757 1.00 97.19 83 GLU A O 1
ATOM 682 N N . ASN A 1 84 ? -4.608 1.320 -27.960 1.00 97.62 84 ASN A N 1
ATOM 683 C CA . ASN A 1 84 ? -5.986 1.039 -28.352 1.00 97.62 84 ASN A CA 1
ATOM 684 C C . ASN A 1 84 ? -6.328 -0.456 -28.328 1.00 97.62 84 ASN A C 1
ATOM 686 O O . ASN A 1 84 ? -7.496 -0.798 -28.134 1.00 97.62 84 ASN A O 1
ATOM 690 N N . ASP A 1 85 ? -5.345 -1.339 -28.529 1.00 97.75 85 ASP A N 1
ATOM 691 C CA . ASP A 1 85 ? -5.561 -2.783 -28.625 1.00 97.75 85 ASP A CA 1
ATOM 692 C C . ASP A 1 85 ? -4.851 -3.549 -27.503 1.00 97.75 85 ASP A C 1
ATOM 694 O O . ASP A 1 85 ? -3.626 -3.699 -27.468 1.00 97.75 85 ASP A O 1
ATOM 698 N N . ASN A 1 86 ? -5.640 -4.057 -26.554 1.00 98.19 86 ASN A N 1
ATOM 699 C CA . ASN A 1 86 ? -5.126 -4.866 -25.455 1.00 98.19 86 ASN A CA 1
ATOM 700 C C . ASN A 1 86 ? -4.885 -6.314 -25.908 1.00 98.19 86 ASN A C 1
ATOM 702 O O . ASN A 1 86 ? -5.786 -7.158 -25.879 1.00 98.19 86 ASN A O 1
ATOM 706 N N . VAL A 1 87 ? -3.625 -6.637 -26.189 1.00 98.31 87 VAL A N 1
ATOM 707 C CA . VAL A 1 87 ? -3.198 -7.955 -26.678 1.00 98.31 87 VAL A CA 1
ATOM 708 C C . VAL A 1 87 ? -2.830 -8.948 -25.562 1.00 98.31 87 VAL A C 1
ATOM 710 O O . VAL A 1 87 ? -2.296 -10.025 -25.828 1.00 98.31 87 VAL A O 1
ATOM 713 N N . ALA A 1 88 ? -3.132 -8.649 -24.290 1.00 98.19 88 ALA A N 1
ATOM 714 C CA . ALA A 1 88 ? -2.725 -9.482 -23.147 1.00 98.19 88 ALA A CA 1
ATOM 715 C C . ALA A 1 88 ? -3.191 -10.945 -23.246 1.00 98.19 88 ALA A C 1
ATOM 717 O O . ALA A 1 88 ? -2.441 -11.856 -22.897 1.00 98.19 88 ALA A O 1
ATOM 718 N N . LYS A 1 89 ? -4.413 -11.184 -23.747 1.00 98.00 89 LYS A N 1
ATOM 719 C CA . LYS A 1 89 ? -4.965 -12.542 -23.911 1.00 98.00 89 LYS A CA 1
ATOM 720 C C . LYS A 1 89 ? -4.226 -13.361 -24.972 1.00 98.00 89 LYS A C 1
ATOM 722 O O . LYS A 1 89 ? -4.161 -14.578 -24.841 1.00 98.00 89 LYS A O 1
ATOM 727 N N . ALA A 1 90 ? -3.678 -12.703 -25.994 1.00 98.31 90 ALA A N 1
ATOM 728 C CA . ALA A 1 90 ? -2.937 -13.349 -27.075 1.00 98.31 90 ALA A CA 1
ATOM 729 C C . ALA A 1 90 ? -1.473 -13.646 -26.702 1.00 98.31 90 ALA A C 1
ATOM 731 O O . ALA A 1 90 ? -0.846 -14.499 -27.324 1.00 98.31 90 ALA A O 1
ATOM 732 N N . HIS A 1 91 ? -0.929 -12.985 -25.671 1.00 98.25 91 HIS A N 1
ATOM 733 C CA . HIS A 1 91 ? 0.472 -13.127 -25.253 1.00 98.25 91 HIS A CA 1
ATOM 734 C C . HIS A 1 91 ? 0.632 -13.478 -23.757 1.00 98.25 91 HIS A C 1
ATOM 736 O O . HIS A 1 91 ? 1.299 -12.745 -23.016 1.00 98.25 91 HIS A O 1
ATOM 742 N N . PRO A 1 92 ? 0.063 -14.601 -23.275 1.00 98.19 92 PRO A N 1
ATOM 743 C CA . PRO A 1 92 ? 0.067 -14.945 -21.850 1.00 98.19 92 PRO A CA 1
ATOM 744 C C . PRO A 1 92 ? 1.476 -15.147 -21.264 1.00 98.19 92 PRO A C 1
ATOM 746 O O . PRO A 1 92 ? 1.733 -14.737 -20.131 1.00 98.19 92 PRO A O 1
ATOM 749 N N . GLU A 1 93 ? 2.411 -15.719 -22.027 1.00 98.50 93 GLU A N 1
ATOM 750 C CA . GLU A 1 93 ? 3.798 -15.929 -21.579 1.00 98.50 93 GLU A CA 1
ATOM 751 C C . GLU A 1 93 ? 4.554 -14.608 -21.398 1.00 98.50 93 GLU A C 1
ATOM 753 O O . GLU A 1 93 ? 5.251 -14.401 -20.402 1.00 98.50 93 GLU A O 1
ATOM 758 N N . LEU A 1 94 ? 4.364 -13.668 -22.328 1.00 98.50 94 LEU A N 1
ATOM 759 C CA . LEU A 1 94 ? 4.955 -12.337 -22.242 1.00 98.50 94 LEU A CA 1
ATOM 760 C C . LEU A 1 94 ? 4.378 -11.551 -21.061 1.00 98.50 94 LEU A C 1
ATOM 762 O O . LEU A 1 94 ? 5.124 -10.901 -20.327 1.00 98.50 94 LEU A O 1
ATOM 766 N N . VAL A 1 95 ? 3.063 -11.653 -20.838 1.00 98.50 95 VAL A N 1
ATOM 767 C CA . VAL A 1 95 ? 2.414 -11.107 -19.6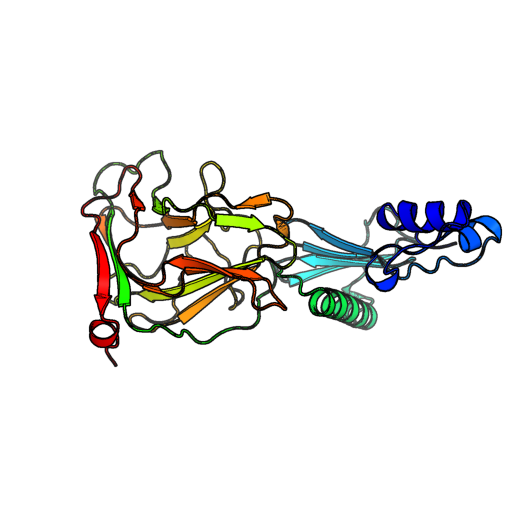42 1.00 98.50 95 VAL A CA 1
ATOM 768 C C . VAL A 1 95 ? 3.065 -11.674 -18.380 1.00 98.50 95 VAL A C 1
ATOM 770 O O . VAL A 1 95 ? 3.435 -10.903 -17.496 1.00 98.50 95 VAL A O 1
ATOM 773 N N . ALA A 1 96 ? 3.243 -12.994 -18.282 1.00 98.06 96 ALA A N 1
ATOM 774 C CA . ALA A 1 96 ? 3.867 -13.623 -17.119 1.00 98.06 96 ALA A CA 1
ATOM 775 C C . ALA A 1 96 ? 5.304 -13.115 -16.886 1.00 98.06 96 ALA A C 1
ATOM 777 O O . ALA A 1 96 ? 5.637 -12.715 -15.768 1.00 98.06 96 ALA A O 1
ATOM 778 N N . SER A 1 97 ? 6.112 -13.036 -17.946 1.00 98.38 97 SER A N 1
ATOM 779 C CA . SER A 1 97 ? 7.494 -12.541 -17.898 1.00 98.38 97 SER A CA 1
ATOM 780 C C . SER A 1 97 ? 7.583 -11.084 -17.421 1.00 98.38 97 SER A C 1
ATOM 782 O O . SER A 1 97 ? 8.277 -10.775 -16.448 1.00 98.38 97 SER A O 1
ATOM 784 N N . LEU A 1 98 ? 6.805 -10.178 -18.023 1.00 98.38 98 LEU A N 1
ATOM 785 C CA . LEU A 1 98 ? 6.792 -8.761 -17.640 1.00 98.38 98 LEU A CA 1
ATOM 786 C C . LEU A 1 98 ? 6.251 -8.550 -16.220 1.00 98.38 98 LEU A C 1
ATOM 788 O O . LEU A 1 98 ? 6.759 -7.706 -15.477 1.00 98.38 98 LEU A O 1
ATOM 792 N N . ARG A 1 99 ? 5.258 -9.345 -15.797 1.00 96.19 99 ARG A N 1
ATOM 793 C CA . ARG A 1 99 ? 4.767 -9.337 -14.411 1.00 96.19 99 ARG A CA 1
ATOM 794 C C . ARG A 1 99 ? 5.858 -9.755 -13.431 1.00 96.19 99 ARG A C 1
ATOM 796 O O . ARG A 1 99 ? 5.995 -9.109 -12.394 1.00 96.19 99 ARG A O 1
ATOM 803 N N . GLN A 1 100 ? 6.626 -10.797 -13.744 1.00 96.56 100 GLN A N 1
ATOM 804 C CA . GLN A 1 100 ? 7.730 -11.258 -12.902 1.00 96.56 100 GLN A CA 1
ATOM 805 C C . GLN A 1 100 ? 8.846 -10.211 -12.814 1.00 96.56 100 GLN A C 1
ATOM 807 O O . GLN A 1 100 ? 9.366 -9.955 -11.723 1.00 96.56 100 GLN A O 1
ATOM 812 N N . GLN A 1 101 ? 9.177 -9.559 -13.931 1.00 97.50 101 GLN A N 1
ATOM 813 C CA . GLN A 1 101 ? 10.148 -8.468 -13.963 1.00 97.50 101 GLN A CA 1
ATOM 814 C C . GLN A 1 101 ? 9.701 -7.297 -13.075 1.00 97.50 101 GLN A C 1
ATOM 816 O O . GLN A 1 101 ? 10.467 -6.830 -12.232 1.00 97.50 101 GLN A O 1
ATOM 821 N N . LEU A 1 102 ? 8.435 -6.883 -13.186 1.00 95.75 102 LEU A N 1
ATOM 822 C CA . LEU A 1 102 ? 7.844 -5.832 -12.355 1.00 95.75 102 LEU A CA 1
ATOM 823 C C . LEU A 1 102 ? 7.833 -6.197 -10.860 1.00 95.75 102 LEU A C 1
ATOM 825 O O . LEU A 1 102 ? 8.188 -5.371 -10.023 1.00 95.75 102 LEU A O 1
ATOM 829 N N . GLN A 1 103 ? 7.474 -7.436 -10.505 1.00 93.38 103 GLN A N 1
ATOM 830 C CA . GLN A 1 103 ? 7.504 -7.910 -9.110 1.00 93.38 103 GLN A CA 1
ATOM 831 C C . GLN A 1 103 ? 8.919 -7.949 -8.536 1.00 93.38 103 GLN A C 1
ATOM 833 O O . GLN A 1 103 ? 9.119 -7.607 -7.372 1.00 93.38 103 GLN A O 1
ATOM 838 N N . THR A 1 104 ? 9.893 -8.366 -9.343 1.00 95.38 104 THR A N 1
ATOM 839 C CA . THR A 1 104 ? 11.300 -8.406 -8.936 1.00 95.38 104 THR A CA 1
ATOM 840 C C . THR A 1 104 ? 11.813 -7.001 -8.680 1.00 95.38 104 THR A C 1
ATOM 842 O O . THR A 1 104 ? 12.269 -6.730 -7.575 1.00 95.38 104 THR A O 1
ATOM 845 N N . TRP A 1 105 ? 11.588 -6.073 -9.615 1.00 94.94 105 TRP A N 1
ATOM 846 C CA . TRP A 1 105 ? 11.949 -4.673 -9.413 1.00 94.94 105 TRP A CA 1
ATOM 847 C C . TRP A 1 105 ? 11.309 -4.088 -8.145 1.00 94.94 105 TRP A C 1
ATOM 849 O O . TRP A 1 105 ? 12.003 -3.497 -7.320 1.00 94.94 105 TRP A O 1
ATOM 859 N N . MET A 1 106 ? 10.010 -4.314 -7.917 1.00 93.31 106 MET A N 1
ATOM 860 C CA . MET A 1 106 ? 9.336 -3.827 -6.707 1.00 93.31 106 MET A CA 1
ATOM 861 C C . MET A 1 106 ? 9.940 -4.383 -5.415 1.00 93.31 106 MET A C 1
ATOM 863 O O . MET A 1 106 ? 10.100 -3.645 -4.443 1.00 93.31 106 MET A O 1
ATOM 867 N N . ARG A 1 107 ? 10.278 -5.674 -5.394 1.00 92.69 107 ARG A N 1
ATOM 868 C CA . ARG A 1 107 ? 10.900 -6.337 -4.244 1.00 92.69 107 ARG A CA 1
ATOM 869 C C . ARG A 1 107 ? 12.298 -5.789 -3.970 1.00 92.69 107 ARG A C 1
ATOM 871 O O . ARG A 1 107 ? 12.572 -5.424 -2.830 1.00 92.69 107 ARG A O 1
ATOM 878 N N . ASP A 1 108 ? 13.126 -5.658 -5.001 1.00 93.06 108 ASP A N 1
ATOM 879 C CA . ASP A 1 108 ? 14.511 -5.186 -4.884 1.00 93.06 108 ASP A CA 1
ATOM 880 C C . ASP A 1 108 ? 14.580 -3.734 -4.379 1.00 93.06 108 ASP A C 1
ATOM 882 O O . ASP A 1 108 ? 15.498 -3.354 -3.654 1.00 93.06 108 ASP A O 1
ATOM 886 N N . HIS A 1 109 ? 13.557 -2.928 -4.685 1.00 92.56 109 HIS A N 1
ATOM 887 C CA . HIS A 1 109 ? 13.459 -1.534 -4.238 1.00 92.56 109 HIS A CA 1
ATOM 888 C C . HIS A 1 109 ? 12.624 -1.368 -2.955 1.00 92.56 109 HIS A C 1
ATOM 890 O O . HIS A 1 109 ? 12.481 -0.245 -2.454 1.00 92.56 109 HIS A O 1
ATOM 896 N N . ALA A 1 110 ? 12.116 -2.476 -2.402 1.00 95.12 110 ALA A N 1
ATOM 897 C CA . ALA A 1 110 ? 11.235 -2.539 -1.240 1.00 95.12 110 ALA A CA 1
ATOM 898 C C . ALA A 1 110 ? 9.992 -1.638 -1.370 1.00 95.12 110 ALA A C 1
ATOM 900 O O . ALA A 1 110 ? 9.622 -0.915 -0.446 1.00 95.12 110 ALA A O 1
ATOM 901 N N . ILE A 1 111 ? 9.338 -1.673 -2.530 1.00 94.56 111 ILE A N 1
ATOM 902 C CA . ILE A 1 111 ? 8.152 -0.864 -2.806 1.00 94.56 111 ILE A CA 1
ATOM 903 C C . ILE A 1 111 ? 6.960 -1.387 -1.999 1.00 94.56 111 ILE A C 1
ATOM 905 O O . ILE A 1 111 ? 6.498 -2.511 -2.186 1.00 94.56 111 ILE A O 1
ATOM 909 N N . ALA A 1 112 ? 6.423 -0.545 -1.121 1.00 94.81 112 ALA A N 1
ATOM 910 C CA . ALA A 1 112 ? 5.250 -0.843 -0.311 1.00 94.81 112 ALA A CA 1
ATOM 911 C C . ALA A 1 112 ? 3.963 -0.447 -1.054 1.00 94.81 112 ALA A C 1
ATOM 913 O O . ALA A 1 112 ? 3.340 0.577 -0.757 1.00 94.81 112 ALA A O 1
ATOM 914 N N . THR A 1 113 ? 3.586 -1.236 -2.058 1.00 91.25 113 THR A N 1
ATOM 915 C CA . THR A 1 113 ? 2.423 -0.989 -2.925 1.00 91.25 113 THR A CA 1
ATOM 916 C C . THR A 1 113 ? 1.111 -0.889 -2.156 1.00 91.25 113 THR A C 1
ATOM 918 O O . THR A 1 113 ? 0.879 -1.640 -1.213 1.00 91.25 113 THR A O 1
ATOM 921 N N . SER A 1 114 ? 0.225 0.008 -2.588 1.00 91.31 114 SER A N 1
ATOM 922 C CA . SER A 1 114 ? -1.092 0.186 -1.962 1.00 91.31 114 SER A CA 1
ATOM 923 C C . SER A 1 114 ? -2.180 -0.720 -2.543 1.00 91.31 114 SER A C 1
ATOM 925 O O . SER A 1 114 ? -3.195 -0.947 -1.890 1.00 91.31 114 SER A O 1
ATOM 927 N N . HIS A 1 115 ? -1.973 -1.216 -3.764 1.00 89.38 115 HIS A N 1
ATOM 928 C CA . HIS A 1 115 ? -2.933 -2.004 -4.545 1.00 89.38 115 HIS A CA 1
ATOM 929 C C . HIS A 1 115 ? -2.555 -3.480 -4.697 1.00 89.38 115 HIS A C 1
ATOM 931 O O . HIS A 1 115 ? -3.250 -4.222 -5.384 1.00 89.38 115 HIS A O 1
ATOM 937 N N . MET A 1 116 ? -1.468 -3.910 -4.056 1.00 89.06 116 MET A N 1
ATOM 938 C CA . MET A 1 116 ? -1.101 -5.318 -3.898 1.00 89.06 116 MET A CA 1
ATOM 939 C C . MET A 1 116 ? -0.841 -5.598 -2.417 1.00 89.06 116 MET A C 1
ATOM 941 O O . MET A 1 116 ? -0.322 -4.712 -1.727 1.00 89.06 116 MET A O 1
ATOM 945 N N . PRO A 1 117 ? -1.183 -6.800 -1.922 1.00 91.38 117 PRO A N 1
ATOM 946 C CA . PRO A 1 117 ? -1.026 -7.112 -0.513 1.00 91.38 117 PRO A CA 1
ATOM 947 C C . PRO A 1 117 ? 0.458 -7.171 -0.156 1.00 91.38 117 PRO A C 1
ATOM 949 O O . PRO A 1 117 ? 1.268 -7.772 -0.866 1.00 91.38 117 PRO A O 1
ATOM 952 N N . LEU A 1 118 ? 0.814 -6.549 0.965 1.00 93.75 118 LEU A N 1
ATOM 953 C CA . LEU A 1 118 ? 2.110 -6.779 1.597 1.00 93.75 118 LEU A CA 1
ATOM 954 C C . LEU A 1 118 ? 2.128 -8.175 2.224 1.00 93.75 118 LEU A C 1
ATOM 956 O O . LEU A 1 118 ? 1.075 -8.725 2.537 1.00 93.75 118 LEU A O 1
ATOM 960 N N . SER A 1 119 ? 3.318 -8.729 2.467 1.00 92.06 119 SER A N 1
ATOM 961 C CA . SER A 1 119 ? 3.435 -9.993 3.201 1.00 92.06 119 SER A CA 1
ATOM 962 C C . SER A 1 119 ? 2.706 -9.895 4.552 1.00 92.06 119 SER A C 1
ATOM 964 O O . SER A 1 119 ? 2.979 -8.951 5.307 1.00 92.06 119 SER A O 1
ATOM 966 N N . PRO A 1 120 ? 1.815 -10.841 4.889 1.00 91.44 120 PRO A N 1
ATOM 967 C CA . PRO A 1 120 ? 1.140 -10.849 6.181 1.00 91.44 120 PRO A CA 1
ATOM 968 C C . PRO A 1 120 ? 2.130 -10.886 7.349 1.00 91.44 120 PRO A C 1
ATOM 970 O O . PRO A 1 120 ? 3.246 -11.394 7.224 1.00 91.44 120 PRO A O 1
ATOM 973 N N . SER A 1 121 ? 1.709 -10.357 8.496 1.00 93.69 121 SER A N 1
ATOM 974 C CA . SER A 1 121 ? 2.438 -10.467 9.764 1.00 93.69 121 SER A CA 1
ATOM 975 C C . SER A 1 121 ? 1.506 -11.006 10.840 1.00 93.69 121 SER A C 1
ATOM 977 O O . SER A 1 121 ? 0.317 -10.694 10.849 1.00 93.69 121 SER A O 1
ATOM 979 N N . ALA A 1 122 ? 2.041 -11.787 11.776 1.00 95.50 122 ALA A N 1
ATOM 980 C CA . ALA A 1 122 ? 1.305 -12.104 12.991 1.00 95.50 122 ALA A CA 1
ATOM 981 C C . ALA A 1 122 ? 1.155 -10.835 13.844 1.00 95.50 122 ALA A C 1
ATOM 983 O O . ALA A 1 122 ? 2.057 -9.991 13.862 1.00 95.50 122 ALA A O 1
ATOM 984 N N . ALA A 1 123 ? 0.023 -10.710 14.539 1.00 96.44 123 ALA A N 1
ATOM 985 C CA . ALA A 1 123 ? -0.124 -9.710 15.587 1.00 96.44 123 ALA A CA 1
ATOM 986 C C . ALA A 1 123 ? 0.812 -10.057 16.748 1.00 96.44 123 ALA A C 1
ATOM 988 O O . ALA A 1 123 ? 0.951 -11.228 17.110 1.00 96.44 123 ALA A O 1
ATOM 989 N N . SER A 1 124 ? 1.420 -9.047 17.357 1.00 95.62 124 SER A N 1
ATOM 990 C CA . SER A 1 124 ? 2.308 -9.214 18.507 1.00 95.62 124 SER A CA 1
ATOM 991 C C . SER A 1 124 ? 1.984 -8.201 19.611 1.00 95.62 124 SER A C 1
ATOM 993 O O . SER A 1 124 ? 2.869 -7.430 19.997 1.00 95.62 124 SER A O 1
ATOM 995 N N . PRO A 1 125 ? 0.730 -8.148 20.102 1.00 95.75 125 PRO A N 1
ATOM 996 C CA . PRO A 1 125 ? 0.374 -7.248 21.188 1.00 95.75 125 PRO A CA 1
ATOM 997 C C . PRO A 1 125 ? 1.127 -7.621 22.472 1.00 95.75 125 PRO A C 1
ATOM 999 O O . PRO A 1 125 ? 1.322 -8.807 22.766 1.00 95.75 125 PRO A O 1
ATOM 1002 N N . SER A 1 126 ? 1.557 -6.630 23.252 1.00 94.62 126 SER A N 1
ATOM 1003 C CA . SER A 1 126 ? 2.348 -6.882 24.464 1.00 94.62 126 SER A CA 1
ATOM 1004 C C . SER A 1 126 ? 2.236 -5.764 25.496 1.00 94.62 126 SER A C 1
ATOM 1006 O O . SER A 1 126 ? 2.088 -4.603 25.145 1.00 94.62 126 SER A O 1
ATOM 1008 N N . GLY A 1 127 ? 2.360 -6.102 26.783 1.00 94.44 127 GLY A N 1
ATOM 1009 C CA . GLY A 1 127 ? 2.323 -5.112 27.863 1.00 94.44 127 GLY A CA 1
ATOM 1010 C C . GLY A 1 127 ? 0.950 -4.452 27.995 1.00 94.44 127 GLY A C 1
ATOM 1011 O O . GLY A 1 127 ? 0.027 -5.051 28.556 1.00 94.44 127 GLY A O 1
ATOM 1012 N N . GLU A 1 128 ? 0.824 -3.228 27.488 1.00 95.44 128 GLU A N 1
ATOM 1013 C CA . GLU A 1 128 ? -0.430 -2.480 27.428 1.00 95.44 128 GLU A CA 1
ATOM 1014 C C . GLU A 1 128 ? -0.993 -2.490 26.008 1.00 95.44 128 GLU A C 1
ATOM 1016 O O . GLU A 1 128 ? -0.261 -2.372 25.036 1.00 95.44 128 GLU A O 1
ATOM 1021 N N . VAL A 1 129 ? -2.315 -2.551 25.890 1.00 96.94 129 VAL A N 1
ATOM 1022 C CA . VAL A 1 129 ? -3.036 -2.324 24.635 1.00 96.94 129 VAL A CA 1
ATOM 1023 C C . VAL A 1 129 ? -3.991 -1.154 24.806 1.00 96.94 129 VAL A C 1
ATOM 1025 O O . VAL A 1 129 ? -4.481 -0.879 25.904 1.00 96.94 129 VAL A O 1
ATOM 1028 N N . LEU A 1 130 ? -4.263 -0.438 23.723 1.00 96.94 130 LEU A N 1
ATOM 1029 C CA . LEU A 1 130 ? -5.138 0.718 23.740 1.00 96.94 130 LEU A CA 1
ATOM 1030 C C . LEU A 1 130 ? -6.586 0.265 23.573 1.00 96.94 130 LEU A C 1
ATOM 1032 O O . LEU A 1 130 ? -7.013 -0.054 22.464 1.00 96.94 130 LEU A O 1
ATOM 1036 N N . GLU A 1 131 ? -7.353 0.266 24.660 1.00 97.31 131 GLU A N 1
ATOM 1037 C CA . GLU A 1 131 ? -8.801 0.109 24.575 1.00 97.31 131 GLU A CA 1
ATOM 1038 C C . GLU A 1 131 ? -9.412 1.386 23.997 1.00 97.31 131 GLU A C 1
ATOM 1040 O O . GLU A 1 131 ? -9.163 2.493 24.485 1.00 97.31 131 GLU A O 1
ATOM 1045 N N . VAL A 1 132 ? -10.246 1.216 22.976 1.00 97.62 132 VAL A N 1
ATOM 1046 C CA . VAL A 1 132 ? -11.054 2.275 22.384 1.00 97.62 132 VAL A CA 1
ATOM 1047 C C . VAL A 1 132 ? -12.508 1.841 22.433 1.00 97.62 132 VAL A C 1
ATOM 1049 O O . VAL A 1 132 ? -12.880 0.829 21.837 1.00 97.62 132 VAL A O 1
ATOM 1052 N N . SER A 1 133 ? -13.345 2.621 23.114 1.00 97.44 133 SER A N 1
ATOM 1053 C CA . SER A 1 133 ? -14.794 2.430 23.087 1.00 97.44 133 SER A CA 1
ATOM 1054 C C . SER A 1 133 ? -15.548 3.743 22.956 1.00 97.44 133 SER A C 1
ATOM 1056 O O . SER A 1 133 ? -15.116 4.778 23.456 1.00 97.44 133 SER A O 1
ATOM 1058 N N . PHE A 1 134 ? -16.646 3.721 22.208 1.00 96.62 134 PHE A N 1
ATOM 1059 C CA . PHE A 1 134 ? -17.524 4.871 21.995 1.00 96.62 134 PHE A CA 1
ATOM 1060 C C . PHE A 1 134 ? -18.840 4.412 21.367 1.00 96.62 134 PHE A C 1
ATOM 1062 O O . PHE A 1 134 ? -18.976 3.270 20.927 1.00 96.62 134 PHE A O 1
ATOM 1069 N N . SER A 1 135 ? -19.809 5.316 21.284 1.00 94.94 135 SER A N 1
ATOM 1070 C CA . SER A 1 135 ? -21.038 5.106 20.519 1.00 94.94 135 SER A CA 1
ATOM 1071 C C . SER A 1 135 ? -21.259 6.227 19.512 1.00 94.94 135 SER A C 1
ATOM 1073 O O . SER A 1 135 ? -20.745 7.338 19.662 1.00 94.94 135 SER A O 1
ATOM 1075 N N . LEU A 1 136 ? -22.020 5.929 18.464 1.00 92.19 136 LEU A N 1
ATOM 1076 C CA . LEU A 1 136 ? -22.525 6.948 17.551 1.00 92.19 136 LEU A CA 1
ATOM 1077 C C . LEU A 1 136 ? -23.841 7.513 18.078 1.00 92.19 136 LEU A C 1
ATOM 1079 O O . LEU A 1 136 ? -24.677 6.778 18.606 1.00 92.19 136 LEU A O 1
ATOM 1083 N N . GLN A 1 137 ? -24.050 8.816 17.897 1.00 88.31 137 GLN A N 1
ATOM 1084 C CA . GLN A 1 137 ? -25.323 9.457 18.232 1.00 88.31 137 GLN A CA 1
ATOM 1085 C C . GLN A 1 137 ? -26.507 8.782 17.515 1.00 88.31 137 GLN A C 1
ATOM 1087 O O . GLN A 1 137 ? -26.378 8.263 16.403 1.00 88.31 137 GLN A O 1
ATOM 1092 N N . LYS A 1 138 ? -27.675 8.794 18.171 1.00 81.00 138 LYS A N 1
ATOM 1093 C CA . LYS A 1 138 ? -28.931 8.235 17.637 1.00 81.00 138 LYS A CA 1
ATOM 1094 C C . LYS A 1 138 ? -29.672 9.198 16.692 1.00 81.00 138 LYS A C 1
ATOM 1096 O O . LYS A 1 138 ? -30.554 8.770 15.955 1.00 81.00 138 LYS A O 1
ATOM 1101 N N . GLU A 1 139 ? -29.310 10.478 16.704 1.00 76.25 139 GLU A N 1
ATOM 1102 C CA . GLU A 1 139 ? -29.963 11.560 15.955 1.00 76.25 139 GLU A CA 1
ATOM 1103 C C . GLU A 1 139 ? -29.519 11.620 14.476 1.00 76.25 139 GLU A C 1
ATOM 1105 O O . GLU A 1 139 ? -28.952 10.668 13.936 1.00 76.25 139 GLU A O 1
ATOM 1110 N N . ALA A 1 140 ? -29.849 12.694 13.748 1.00 61.59 140 ALA A N 1
ATOM 1111 C CA . ALA A 1 140 ? -29.466 12.869 12.343 1.00 61.59 140 ALA A CA 1
ATOM 1112 C C . ALA A 1 140 ? -27.950 12.675 12.128 1.00 61.59 140 ALA A C 1
ATOM 1114 O O . ALA A 1 140 ? -27.134 13.171 12.901 1.00 61.59 140 ALA A O 1
ATOM 1115 N N . THR A 1 141 ? -27.571 11.944 11.072 1.00 64.69 141 THR A N 1
ATOM 1116 C CA . THR A 1 141 ? -26.162 11.660 10.768 1.00 64.69 141 THR A CA 1
ATOM 1117 C C . THR A 1 141 ? -25.416 12.982 10.563 1.00 64.69 141 THR A C 1
ATOM 1119 O O . THR A 1 141 ? -25.872 13.800 9.757 1.00 64.69 141 THR A O 1
ATOM 1122 N N . PRO A 1 142 ? -24.282 13.223 11.247 1.00 63.22 142 PRO A N 1
ATOM 1123 C CA . PRO A 1 142 ? -23.514 14.439 11.033 1.00 63.22 142 PRO A CA 1
ATOM 1124 C C . PRO A 1 142 ? -23.132 14.579 9.557 1.00 63.22 142 PRO A C 1
ATOM 1126 O O . PRO A 1 142 ? -22.687 13.621 8.929 1.00 63.22 142 PRO A O 1
ATOM 1129 N N . ARG A 1 143 ? -23.227 15.796 9.003 1.00 69.00 143 ARG A N 1
ATOM 1130 C CA . ARG A 1 143 ? -22.680 16.093 7.661 1.00 69.00 143 ARG A CA 1
ATOM 1131 C C . ARG A 1 143 ? -21.156 15.898 7.596 1.00 69.00 143 ARG A C 1
ATOM 1133 O O . ARG A 1 143 ? -20.597 15.765 6.511 1.00 69.00 143 ARG A O 1
ATOM 1140 N N . ALA A 1 144 ? -20.480 15.938 8.745 1.00 76.38 144 ALA A N 1
ATOM 1141 C CA . ALA A 1 144 ? -19.035 15.800 8.860 1.00 76.38 144 ALA A CA 1
ATOM 1142 C C . ALA A 1 144 ? -18.618 14.329 9.060 1.00 76.38 144 ALA A C 1
ATOM 1144 O O . ALA A 1 144 ? -19.282 13.609 9.804 1.00 76.38 144 ALA A O 1
ATOM 1145 N N . PRO A 1 145 ? -17.493 13.877 8.473 1.00 84.31 145 PRO A N 1
ATOM 1146 C CA . PRO A 1 145 ? -17.051 12.494 8.638 1.00 84.31 145 PRO A CA 1
ATOM 1147 C C . PRO A 1 145 ? -16.591 12.203 10.066 1.00 84.31 145 PRO A C 1
ATOM 1149 O O . PRO A 1 145 ? -15.728 12.916 10.594 1.00 84.31 145 PRO A O 1
ATOM 1152 N N . GLN A 1 146 ? -17.149 11.136 10.637 1.00 90.69 146 GLN A N 1
ATOM 1153 C CA . GLN A 1 146 ? -16.918 10.675 12.003 1.00 90.69 146 GLN A CA 1
ATOM 1154 C C . GLN A 1 146 ? -15.552 9.993 12.130 1.00 90.69 146 GLN A C 1
ATOM 1156 O O . GLN A 1 146 ? -15.256 9.018 11.437 1.00 90.69 146 GLN A O 1
ATOM 1161 N N . ARG A 1 147 ? -14.699 10.517 13.011 1.00 93.44 147 ARG A N 1
ATOM 1162 C CA . ARG A 1 147 ? -13.348 10.002 13.238 1.00 93.44 147 ARG A CA 1
ATOM 1163 C C . ARG A 1 147 ? -12.829 10.330 14.633 1.00 93.44 147 ARG A C 1
ATOM 1165 O O . ARG A 1 147 ? -13.255 11.302 15.253 1.00 93.44 147 ARG A O 1
ATOM 1172 N N . ILE A 1 148 ? -11.840 9.565 15.071 1.00 95.38 148 ILE A N 1
ATOM 1173 C CA . ILE A 1 148 ? -11.046 9.826 16.275 1.00 95.38 148 ILE A CA 1
ATOM 1174 C C . ILE A 1 148 ? -9.614 10.081 15.815 1.00 95.38 148 ILE A C 1
ATOM 1176 O O . ILE A 1 148 ? -8.963 9.171 15.309 1.00 95.38 148 ILE A O 1
ATOM 1180 N N . ILE A 1 149 ? -9.137 11.319 15.945 1.00 94.38 149 ILE A N 1
ATOM 1181 C CA . ILE A 1 149 ? -7.841 11.756 15.410 1.00 94.38 149 ILE A CA 1
ATOM 1182 C C . ILE A 1 149 ? -6.783 11.680 16.504 1.00 94.38 149 ILE A C 1
ATOM 1184 O O . ILE A 1 149 ? -6.901 12.367 17.520 1.00 94.38 149 ILE A O 1
ATOM 1188 N N . PHE A 1 150 ? -5.728 10.901 16.279 1.00 92.06 150 PHE A N 1
ATOM 1189 C CA . PHE A 1 150 ? -4.543 10.885 17.132 1.00 92.06 150 PHE A CA 1
ATOM 1190 C C . PHE A 1 150 ? -3.741 12.170 16.907 1.00 92.06 150 PHE A C 1
ATOM 1192 O O . PHE A 1 150 ? -3.497 12.562 15.772 1.00 92.06 150 PHE A O 1
ATOM 1199 N N . SER A 1 151 ? -3.319 12.855 17.971 1.00 81.19 151 SER A N 1
ATOM 1200 C CA . SER A 1 151 ? -2.672 14.178 17.858 1.00 81.19 151 SER A CA 1
ATOM 1201 C C . SER A 1 151 ? -1.197 14.128 17.430 1.00 81.19 151 SER A C 1
ATOM 1203 O O . SER A 1 151 ? -0.552 15.171 17.350 1.00 81.19 151 SER A O 1
ATOM 1205 N N . GLN A 1 152 ? -0.640 12.939 17.185 1.00 76.50 152 GLN A N 1
ATOM 1206 C CA . GLN A 1 152 ? 0.771 12.787 16.843 1.00 76.50 152 GLN A CA 1
ATOM 1207 C C . GLN A 1 152 ? 1.032 13.013 15.342 1.00 76.50 152 GLN A C 1
ATOM 1209 O O . GLN A 1 152 ? 0.272 12.525 14.500 1.00 76.50 152 GLN A O 1
ATOM 1214 N N . PRO A 1 153 ? 2.122 13.714 14.974 1.00 70.88 153 PRO A N 1
ATOM 1215 C CA . PRO A 1 153 ? 2.530 13.841 13.580 1.00 70.88 153 PRO A CA 1
ATOM 1216 C C . PRO A 1 153 ? 2.960 12.479 13.030 1.00 70.88 153 PRO A C 1
ATOM 1218 O O . PRO A 1 153 ? 3.693 11.746 13.690 1.00 70.88 153 PRO A O 1
ATOM 1221 N N . ALA A 1 154 ? 2.582 12.155 11.797 1.00 75.62 154 ALA A N 1
ATOM 1222 C CA . ALA A 1 154 ? 2.774 10.814 11.248 1.00 75.62 154 ALA A CA 1
ATOM 1223 C C . ALA A 1 154 ? 4.057 10.661 10.393 1.00 75.62 154 ALA A C 1
ATOM 1225 O O . ALA A 1 154 ? 4.581 9.562 10.264 1.00 75.62 154 ALA A O 1
ATOM 1226 N N . GLY A 1 155 ? 4.664 11.755 9.917 1.00 84.06 155 GLY A N 1
ATOM 1227 C CA . GLY A 1 155 ? 5.968 11.733 9.231 1.00 84.06 155 GLY A CA 1
ATOM 1228 C C . GLY A 1 155 ? 5.858 11.942 7.721 1.00 84.06 155 GLY A C 1
ATOM 1229 O O . GLY A 1 155 ? 4.987 12.686 7.274 1.00 84.06 155 GLY A O 1
ATOM 1230 N N . THR A 1 156 ? 6.740 11.313 6.942 1.00 88.12 156 THR A N 1
ATOM 1231 C CA . THR A 1 156 ? 6.787 11.446 5.475 1.00 88.12 156 THR A CA 1
ATOM 1232 C C . THR A 1 156 ? 6.636 10.084 4.808 1.00 88.12 156 THR A C 1
ATOM 1234 O O . THR A 1 156 ? 7.194 9.084 5.257 1.00 88.12 156 THR A O 1
ATOM 1237 N N . CYS A 1 157 ? 5.857 10.053 3.734 1.00 89.88 157 CYS A N 1
ATOM 1238 C CA . CYS A 1 157 ? 5.639 8.892 2.895 1.00 89.88 157 CYS A CA 1
ATOM 1239 C C . CYS A 1 157 ? 6.713 8.825 1.810 1.00 89.88 157 CYS A C 1
ATOM 1241 O O . CYS A 1 157 ? 6.877 9.778 1.047 1.00 89.88 157 CYS A O 1
ATOM 1243 N N . THR A 1 158 ? 7.396 7.688 1.736 1.00 92.44 158 THR A N 1
ATOM 1244 C CA . THR A 1 158 ? 8.304 7.282 0.663 1.00 92.44 158 THR A CA 1
ATOM 1245 C C . THR A 1 158 ? 7.672 6.111 -0.101 1.00 92.44 158 THR A C 1
ATOM 1247 O O . THR A 1 158 ? 6.604 5.616 0.273 1.00 92.44 158 THR A O 1
ATOM 1250 N N . THR A 1 159 ? 8.340 5.617 -1.143 1.00 93.31 159 THR A N 1
ATOM 1251 C CA . THR A 1 159 ? 7.929 4.398 -1.856 1.00 93.31 159 THR A CA 1
ATOM 1252 C C . THR A 1 159 ? 8.005 3.137 -0.991 1.00 93.31 159 THR A C 1
ATOM 1254 O O . THR A 1 159 ? 7.360 2.145 -1.316 1.00 93.31 159 THR A O 1
ATOM 1257 N N . ARG A 1 160 ? 8.743 3.166 0.126 1.00 95.31 160 ARG A N 1
ATOM 1258 C CA . ARG A 1 160 ? 8.893 2.041 1.063 1.00 95.31 160 ARG A CA 1
ATOM 1259 C C . ARG A 1 160 ? 7.941 2.123 2.251 1.00 95.31 160 ARG A C 1
ATOM 1261 O O . ARG A 1 160 ? 7.880 1.196 3.055 1.00 95.31 160 ARG A O 1
ATOM 1268 N N . THR A 1 161 ? 7.210 3.226 2.397 1.00 95.31 161 THR A N 1
ATOM 1269 C CA . THR A 1 161 ? 6.341 3.445 3.551 1.00 95.31 161 THR A CA 1
ATOM 1270 C C . THR A 1 161 ? 5.126 2.520 3.535 1.00 95.31 161 THR A C 1
ATOM 1272 O O . THR A 1 161 ? 4.372 2.484 2.563 1.00 95.31 161 THR A O 1
ATOM 1275 N N . TYR A 1 162 ? 4.870 1.860 4.663 1.00 95.88 162 TYR A N 1
ATOM 1276 C CA . TYR A 1 162 ? 3.599 1.206 4.960 1.00 95.88 162 TYR A CA 1
ATOM 1277 C C . TYR A 1 162 ? 3.089 1.596 6.351 1.00 95.88 162 TYR A C 1
ATOM 1279 O O . TYR A 1 162 ? 3.858 1.959 7.245 1.00 95.88 162 TYR A O 1
ATOM 1287 N N . PHE A 1 163 ? 1.773 1.530 6.524 1.00 96.06 163 PHE A N 1
ATOM 1288 C CA . PHE A 1 163 ? 1.107 1.685 7.812 1.00 96.06 163 PHE A CA 1
ATOM 1289 C C . PHE A 1 163 ? 0.829 0.312 8.415 1.00 96.06 163 PHE A C 1
ATOM 1291 O O . PHE A 1 163 ? 0.399 -0.588 7.692 1.00 96.06 163 PHE A O 1
ATOM 1298 N N . GLN A 1 164 ? 1.061 0.159 9.717 1.00 96.44 164 GLN A N 1
ATOM 1299 C CA . GLN A 1 164 ? 0.811 -1.080 10.444 1.00 96.44 164 GLN A CA 1
ATOM 1300 C C . GLN A 1 164 ? 0.136 -0.818 11.789 1.00 96.44 164 GLN A C 1
ATOM 1302 O O . GLN A 1 164 ? 0.407 0.187 12.444 1.00 96.44 164 GLN A O 1
ATOM 1307 N N . TYR A 1 165 ? -0.733 -1.737 12.196 1.00 97.38 165 TYR A N 1
ATOM 1308 C CA . TYR A 1 165 ? -1.304 -1.800 13.537 1.00 97.38 165 TYR A CA 1
ATOM 1309 C C . TYR A 1 165 ? -1.766 -3.224 13.839 1.00 97.38 165 TYR A C 1
ATOM 1311 O O . TYR A 1 165 ? -2.153 -3.957 12.929 1.00 97.38 165 TYR A O 1
ATOM 1319 N N . ASP A 1 166 ? -1.771 -3.577 15.115 1.00 97.88 166 ASP A N 1
ATOM 1320 C CA . ASP A 1 166 ? -2.440 -4.770 15.614 1.00 97.88 166 ASP A CA 1
ATOM 1321 C C . ASP A 1 166 ? -3.820 -4.374 16.131 1.00 97.88 166 ASP A C 1
ATOM 1323 O O . ASP A 1 166 ? -3.990 -3.311 16.737 1.00 97.88 166 ASP A O 1
ATOM 1327 N N . ILE A 1 167 ? -4.818 -5.212 15.871 1.00 97.94 167 ILE A N 1
ATOM 1328 C CA . ILE A 1 167 ? -6.204 -4.956 16.251 1.00 97.94 167 ILE A CA 1
ATOM 1329 C C . ILE A 1 167 ? -6.893 -6.224 16.745 1.00 97.94 167 ILE A C 1
ATOM 1331 O O . ILE A 1 167 ? -6.74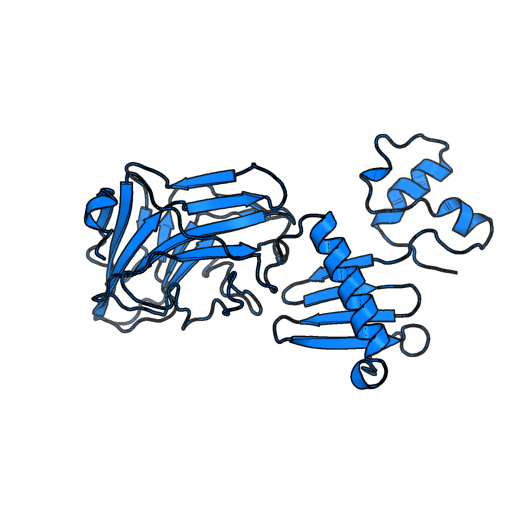3 -7.296 16.165 1.00 97.94 167 ILE A O 1
ATOM 1335 N N . CYS A 1 168 ? -7.706 -6.071 17.785 1.00 97.44 168 CYS A N 1
ATOM 1336 C CA . CYS A 1 168 ? -8.691 -7.049 18.230 1.00 97.44 168 CYS A CA 1
ATOM 1337 C C . CYS A 1 168 ? -10.035 -6.340 18.417 1.00 97.44 168 CYS A C 1
ATOM 1339 O O . CYS A 1 168 ? -10.103 -5.307 19.083 1.00 97.44 168 CYS A O 1
ATOM 1341 N N . VAL A 1 169 ? -11.108 -6.861 17.820 1.00 97.50 169 VAL A N 1
ATOM 1342 C CA . VAL A 1 169 ? -12.450 -6.265 17.925 1.00 97.50 169 VAL A CA 1
ATOM 1343 C C . VAL A 1 169 ? -13.297 -7.096 18.876 1.00 97.50 169 VAL A C 1
ATOM 1345 O O . VAL A 1 169 ? -13.453 -8.295 18.662 1.00 97.50 169 VAL A O 1
ATOM 1348 N N . ASP A 1 170 ? -13.850 -6.466 19.913 1.00 96.50 170 ASP A N 1
ATOM 1349 C CA . ASP A 1 170 ? -14.686 -7.143 20.907 1.00 96.50 170 ASP A CA 1
ATOM 1350 C C . ASP A 1 170 ? -15.939 -7.729 20.233 1.00 96.50 170 ASP A C 1
ATOM 1352 O O . ASP A 1 170 ? -16.535 -7.078 19.375 1.00 96.50 170 ASP A O 1
ATOM 1356 N N . ALA A 1 171 ? -16.367 -8.936 20.609 1.00 95.38 171 ALA A N 1
ATOM 1357 C CA . ALA A 1 171 ? -17.562 -9.577 20.042 1.00 95.38 171 ALA A CA 1
ATOM 1358 C C . ALA A 1 171 ? -18.853 -8.747 20.191 1.00 95.38 171 ALA A C 1
ATOM 1360 O O . ALA A 1 171 ? -19.750 -8.866 19.360 1.00 95.38 171 ALA A O 1
ATOM 1361 N N . SER A 1 172 ? -18.940 -7.889 21.211 1.00 94.38 172 SER A N 1
ATOM 1362 C CA . SER A 1 172 ? -20.070 -6.971 21.415 1.00 94.38 172 SER A CA 1
ATOM 1363 C C . SER A 1 172 ? -20.028 -5.722 20.523 1.00 94.38 172 SER A C 1
ATOM 1365 O O . SER A 1 172 ? -21.016 -4.994 20.429 1.00 94.38 172 SER A O 1
ATOM 1367 N N . SER A 1 173 ? -18.898 -5.454 19.865 1.00 95.50 173 SER A N 1
ATOM 1368 C CA . SER A 1 173 ? -18.716 -4.305 18.981 1.00 95.50 173 SER A CA 1
ATOM 1369 C C . SER A 1 173 ? -19.292 -4.563 17.593 1.00 95.50 173 SER A C 1
ATOM 1371 O O . SER A 1 173 ? -19.335 -5.693 17.100 1.00 95.50 173 SER A O 1
ATOM 1373 N N . VAL A 1 174 ? -19.624 -3.484 16.884 1.00 94.62 174 VAL A N 1
ATOM 1374 C CA . VAL A 1 174 ? -19.719 -3.544 15.424 1.00 94.62 174 VAL A CA 1
ATOM 1375 C C . VAL A 1 174 ? -18.384 -4.042 14.844 1.00 94.62 174 VAL A C 1
ATOM 1377 O O . VAL A 1 174 ? -17.316 -3.552 15.209 1.00 94.62 174 VAL A O 1
ATOM 1380 N N . GLN A 1 175 ? -18.461 -5.026 13.941 1.00 95.44 175 GLN A N 1
ATOM 1381 C CA . GLN A 1 175 ? -17.302 -5.736 13.369 1.00 95.44 175 GLN A CA 1
ATOM 1382 C C . GLN A 1 175 ? -16.807 -5.160 12.030 1.00 95.44 175 GLN A C 1
ATOM 1384 O O . GLN A 1 175 ? -15.812 -5.630 11.482 1.00 95.44 175 GLN A O 1
ATOM 1389 N N . ALA A 1 176 ? -17.525 -4.193 11.455 1.00 94.81 176 ALA A N 1
ATOM 1390 C CA . ALA A 1 176 ? -17.280 -3.668 10.114 1.00 94.81 176 ALA A CA 1
ATOM 1391 C C . ALA A 1 176 ? -17.504 -2.153 10.044 1.00 94.81 176 ALA A C 1
ATOM 1393 O O . ALA A 1 176 ? -18.117 -1.561 10.928 1.00 94.81 176 ALA A O 1
ATOM 1394 N N . GLY A 1 177 ? -17.053 -1.538 8.955 1.00 92.19 177 GLY A N 1
ATOM 1395 C CA . GLY A 1 177 ? -17.351 -0.141 8.652 1.00 92.19 177 GLY A CA 1
ATOM 1396 C C . GLY A 1 177 ? -16.516 0.866 9.433 1.00 92.19 177 GLY A C 1
ATOM 1397 O O . GLY A 1 177 ? -16.939 2.003 9.661 1.00 92.19 177 GLY A O 1
ATOM 1398 N N . PHE A 1 178 ? -15.309 0.454 9.815 1.00 95.12 178 PHE A N 1
ATOM 1399 C CA . PHE A 1 178 ? -14.269 1.339 10.311 1.00 95.12 178 PHE A CA 1
ATOM 1400 C C . PHE A 1 178 ? -12.885 0.818 9.930 1.00 95.12 178 PHE A C 1
ATOM 1402 O O . PHE A 1 178 ? -12.695 -0.382 9.740 1.00 95.12 178 PHE A O 1
ATOM 1409 N N . HIS A 1 179 ? -11.907 1.713 9.855 1.00 95.75 179 HIS A N 1
ATOM 1410 C CA . HIS A 1 179 ? -10.501 1.364 9.648 1.00 95.75 179 HIS A CA 1
ATOM 1411 C C . HIS A 1 179 ? -9.586 2.401 10.301 1.00 95.75 179 HIS A C 1
ATOM 1413 O O . HIS A 1 179 ? -10.011 3.515 10.613 1.00 95.75 179 HIS A O 1
ATOM 1419 N N . ILE A 1 180 ? -8.313 2.056 10.486 1.00 95.94 180 ILE A N 1
ATOM 1420 C CA . ILE A 1 180 ? -7.298 2.986 10.989 1.00 95.94 180 ILE A CA 1
ATOM 1421 C C . ILE A 1 180 ? -6.389 3.408 9.836 1.00 95.94 180 ILE A C 1
ATOM 1423 O O . ILE A 1 180 ? -5.985 2.587 9.013 1.00 95.94 180 ILE A O 1
ATOM 1427 N N . GLY A 1 181 ? -6.077 4.700 9.756 1.00 94.69 181 GLY A N 1
ATOM 14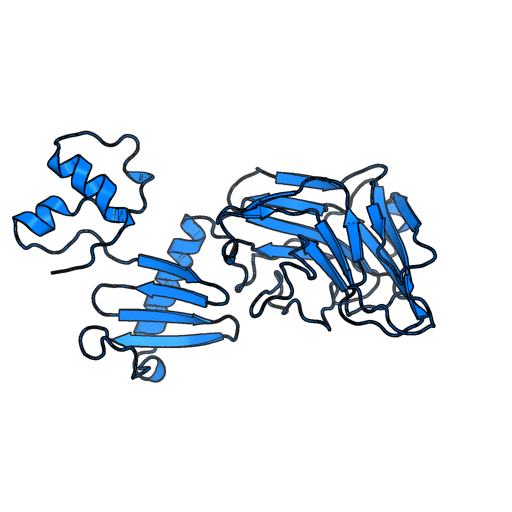28 C CA . GLY A 1 181 ? -5.126 5.194 8.767 1.00 94.69 181 GLY A CA 1
ATOM 1429 C C . GLY A 1 181 ? -4.964 6.710 8.751 1.00 94.69 181 GLY A C 1
ATOM 1430 O O . GLY A 1 181 ? -5.654 7.424 9.488 1.00 94.69 181 GLY A O 1
ATOM 1431 N N . PRO A 1 182 ? -4.075 7.230 7.891 1.00 93.31 182 PRO A N 1
ATOM 1432 C CA . PRO A 1 182 ? -3.840 8.660 7.767 1.00 93.31 182 PRO A CA 1
ATOM 1433 C C . PRO A 1 182 ? -5.105 9.411 7.350 1.00 93.31 182 PRO A C 1
ATOM 1435 O O . PRO A 1 182 ? -5.873 8.970 6.484 1.00 93.31 182 PRO A O 1
ATOM 1438 N N . VAL A 1 183 ? -5.318 10.575 7.958 1.00 91.25 183 VAL A N 1
ATOM 1439 C CA . VAL A 1 183 ? -6.325 11.532 7.494 1.00 91.25 183 VAL A CA 1
ATOM 1440 C C . VAL A 1 183 ? -5.910 12.074 6.128 1.00 91.25 183 VAL A C 1
ATOM 1442 O O . VAL A 1 183 ? -4.745 12.371 5.895 1.00 91.25 183 VAL A O 1
ATOM 1445 N N . TYR A 1 184 ? -6.860 12.243 5.213 1.00 86.75 184 TYR A N 1
ATOM 1446 C CA . TYR A 1 184 ? -6.612 12.910 3.940 1.00 86.75 184 TYR A CA 1
ATOM 1447 C C . TYR A 1 184 ? -7.749 13.872 3.620 1.00 86.75 184 TYR A C 1
ATOM 1449 O O . TYR A 1 184 ? -8.852 13.462 3.258 1.00 86.75 184 TYR A O 1
ATOM 1457 N N . ARG A 1 185 ? -7.485 15.179 3.737 1.00 82.88 185 ARG A N 1
ATOM 1458 C CA . ARG A 1 185 ? -8.514 16.224 3.606 1.00 82.88 185 ARG A CA 1
ATOM 1459 C C . ARG A 1 185 ? -9.728 15.885 4.496 1.00 82.88 185 ARG A C 1
ATOM 1461 O O . ARG A 1 185 ? -9.593 15.728 5.708 1.00 82.88 185 ARG A O 1
ATOM 1468 N N . LYS A 1 186 ? -10.918 15.744 3.901 1.00 79.19 186 LYS A N 1
ATOM 1469 C CA . LYS A 1 186 ? -12.152 15.389 4.610 1.00 79.19 186 LYS A CA 1
ATOM 1470 C C . LYS A 1 186 ? -12.347 13.874 4.776 1.00 79.19 186 LYS A C 1
ATOM 1472 O O . LYS A 1 186 ? -13.238 13.513 5.524 1.00 79.19 186 LYS A O 1
ATOM 1477 N N . THR A 1 187 ? -11.528 13.000 4.194 1.00 83.56 187 THR A N 1
ATOM 1478 C CA . THR A 1 187 ? -11.698 11.531 4.234 1.00 83.56 187 THR A CA 1
ATOM 1479 C C . THR A 1 187 ? -10.481 10.830 4.851 1.00 83.56 187 THR A C 1
ATOM 1481 O O . THR A 1 187 ? -9.617 11.467 5.462 1.00 83.56 187 THR A O 1
ATOM 1484 N N . SER A 1 188 ? -10.400 9.508 4.696 1.00 89.50 188 SER A N 1
ATOM 1485 C CA . SER A 1 188 ? -9.158 8.759 4.877 1.00 89.50 188 SER A CA 1
ATOM 1486 C C . SER A 1 188 ? -8.332 8.709 3.592 1.00 89.50 188 SER A C 1
ATOM 1488 O O . SER A 1 188 ? -8.890 8.712 2.492 1.00 89.50 188 SER A O 1
ATOM 1490 N N . LEU A 1 189 ? -7.009 8.591 3.736 1.00 89.75 189 LEU A N 1
ATOM 1491 C CA . LEU A 1 189 ? -6.110 8.263 2.629 1.00 89.75 189 LEU A CA 1
ATOM 1492 C C . LEU A 1 189 ? -6.426 6.882 2.024 1.00 89.75 189 LEU A C 1
ATOM 1494 O O . LEU A 1 189 ? -6.293 6.700 0.816 1.00 89.75 189 LEU A O 1
ATOM 1498 N N . PHE A 1 190 ? -6.900 5.941 2.847 1.00 91.75 190 PHE A N 1
ATOM 1499 C CA . PHE A 1 190 ? -7.140 4.552 2.447 1.00 91.75 190 PHE A CA 1
ATOM 1500 C C . PHE A 1 190 ? -8.516 4.283 1.836 1.00 91.75 190 PHE A C 1
ATOM 1502 O O . PHE A 1 190 ? -8.718 3.222 1.276 1.00 91.75 190 PHE A O 1
ATOM 1509 N N . GLN A 1 191 ? -9.446 5.241 1.847 1.00 84.94 191 GLN A N 1
ATOM 1510 C CA . GLN A 1 191 ? -10.746 5.084 1.168 1.00 84.94 191 GLN A CA 1
ATOM 1511 C C . GLN A 1 191 ? -10.693 5.384 -0.339 1.00 84.94 191 GLN A C 1
ATOM 1513 O O . GLN A 1 191 ? -11.723 5.572 -0.986 1.00 84.94 191 GLN A O 1
ATOM 1518 N N . ARG A 1 192 ? -9.492 5.498 -0.907 1.00 83.69 192 ARG A N 1
ATOM 1519 C CA . ARG A 1 192 ? -9.313 5.677 -2.347 1.00 83.69 192 ARG A CA 1
ATOM 1520 C C . ARG A 1 192 ? -9.501 4.342 -3.064 1.00 83.69 192 ARG A C 1
ATOM 1522 O O . ARG A 1 192 ? -9.314 3.277 -2.482 1.00 83.69 192 ARG A O 1
ATOM 1529 N N . ARG A 1 193 ? -9.869 4.409 -4.344 1.00 83.38 193 ARG A N 1
ATOM 1530 C CA . ARG A 1 193 ? -9.992 3.220 -5.192 1.00 83.38 193 ARG A CA 1
ATOM 1531 C C . ARG A 1 193 ? -8.668 2.449 -5.207 1.00 83.38 193 ARG A C 1
ATOM 1533 O O . ARG A 1 193 ? -7.607 3.064 -5.282 1.00 83.38 193 ARG A O 1
ATOM 1540 N N . GLY A 1 194 ? -8.768 1.126 -5.122 1.00 85.50 194 GLY A N 1
ATOM 1541 C CA . GLY A 1 194 ? -7.638 0.211 -5.236 1.00 85.50 194 GLY A CA 1
ATOM 1542 C C . GLY A 1 194 ? -6.733 0.082 -4.024 1.00 85.50 194 GLY A C 1
ATOM 1543 O O . GLY A 1 194 ? -5.712 -0.577 -4.140 1.00 85.50 194 GLY A O 1
ATOM 1544 N N . ILE A 1 195 ? -7.085 0.659 -2.873 1.00 91.94 195 ILE A N 1
ATOM 1545 C CA . ILE A 1 195 ? -6.330 0.431 -1.638 1.00 91.94 195 ILE A CA 1
ATOM 1546 C C . ILE A 1 195 ? -6.794 -0.863 -0.977 1.00 91.94 195 ILE A C 1
ATOM 1548 O O . ILE A 1 195 ? -7.986 -1.025 -0.696 1.00 91.94 195 ILE A O 1
ATOM 1552 N N . ILE A 1 196 ? -5.844 -1.751 -0.697 1.00 93.12 196 ILE A N 1
ATOM 1553 C CA . ILE A 1 196 ? -6.080 -3.037 -0.039 1.00 93.12 196 ILE A CA 1
ATOM 1554 C C . ILE A 1 196 ? -5.194 -3.206 1.201 1.00 93.12 196 ILE A C 1
ATOM 1556 O O . ILE A 1 196 ? -4.152 -2.561 1.328 1.00 93.12 196 ILE A O 1
ATOM 1560 N N . ASP A 1 197 ? -5.630 -4.056 2.128 1.00 94.69 197 ASP A N 1
ATOM 1561 C CA . ASP A 1 197 ? -4.799 -4.532 3.236 1.00 94.69 197 ASP A CA 1
ATOM 1562 C C . ASP A 1 197 ? -3.886 -5.702 2.814 1.00 94.69 197 ASP A C 1
ATOM 1564 O O . ASP A 1 197 ? -3.867 -6.141 1.661 1.00 94.69 197 ASP A O 1
ATOM 1568 N N . ASP A 1 198 ? -3.123 -6.229 3.765 1.00 94.69 198 ASP A N 1
ATOM 1569 C CA . ASP A 1 198 ? -2.228 -7.378 3.610 1.00 94.69 198 ASP A CA 1
ATOM 1570 C C . ASP A 1 198 ? -2.944 -8.704 3.322 1.00 94.69 198 ASP A C 1
ATOM 1572 O O . ASP A 1 198 ? -2.302 -9.675 2.928 1.00 94.69 198 ASP A O 1
ATOM 1576 N N . ARG A 1 199 ? -4.276 -8.749 3.439 1.00 93.56 199 ARG A N 1
ATOM 1577 C CA . ARG A 1 199 ? -5.107 -9.884 3.006 1.00 93.56 199 ARG A CA 1
ATOM 1578 C C . ARG A 1 199 ? -5.647 -9.702 1.587 1.00 93.56 199 ARG A C 1
ATOM 1580 O O . ARG A 1 199 ? -6.404 -10.543 1.113 1.00 93.56 199 ARG A O 1
ATOM 1587 N N . GLY A 1 200 ? -5.335 -8.589 0.926 1.00 91.94 200 GLY A N 1
ATOM 1588 C CA . GLY A 1 200 ? -5.949 -8.225 -0.346 1.00 91.94 200 GLY A CA 1
ATOM 1589 C C . GLY A 1 200 ? -7.373 -7.686 -0.212 1.00 91.94 200 GLY A C 1
ATOM 1590 O O . GLY A 1 200 ? -8.068 -7.541 -1.214 1.00 91.94 200 GLY A O 1
ATOM 1591 N N . THR A 1 201 ? -7.830 -7.375 1.006 1.00 92.31 201 THR A N 1
ATOM 1592 C CA . THR A 1 201 ? -9.185 -6.870 1.245 1.00 92.31 201 THR A CA 1
ATOM 1593 C C . THR A 1 201 ? -9.242 -5.371 0.952 1.00 92.31 201 THR A C 1
ATOM 1595 O O . THR A 1 201 ? -8.495 -4.607 1.570 1.00 92.31 201 THR A O 1
ATOM 1598 N N . PRO A 1 202 ? -10.150 -4.898 0.078 1.00 92.81 202 PRO A N 1
ATOM 1599 C CA . PRO A 1 202 ? -10.323 -3.471 -0.167 1.00 92.81 202 PRO A CA 1
ATOM 1600 C C . PRO A 1 202 ? -10.736 -2.709 1.091 1.00 92.81 202 PRO A C 1
ATOM 1602 O O . PRO A 1 202 ? -11.706 -3.080 1.764 1.00 92.81 202 PRO A O 1
ATOM 1605 N N . VAL A 1 203 ? -10.071 -1.583 1.360 1.00 92.88 203 VAL A N 1
ATOM 1606 C CA . VAL A 1 203 ? -10.413 -0.667 2.464 1.00 92.88 203 VAL A CA 1
ATOM 1607 C C . VAL A 1 203 ? -11.635 0.178 2.075 1.00 92.88 203 VAL A C 1
ATOM 1609 O O . VAL A 1 203 ? -11.576 1.375 1.797 1.00 92.88 203 VAL A O 1
ATOM 1612 N N . SER A 1 204 ? -12.776 -0.502 1.994 1.00 88.88 204 SER A N 1
ATOM 1613 C CA . SER A 1 204 ? -14.068 0.027 1.556 1.00 88.88 204 SER A CA 1
ATOM 1614 C C . SER A 1 204 ? -14.934 0.506 2.735 1.00 88.88 204 SER A C 1
ATOM 1616 O O . SER A 1 204 ? -14.609 0.257 3.899 1.00 88.88 204 SER A O 1
ATOM 1618 N N . PRO A 1 205 ? -16.093 1.143 2.483 1.00 88.31 205 PRO A N 1
ATOM 1619 C CA . PRO A 1 205 ? -17.045 1.465 3.545 1.00 88.31 205 PRO A CA 1
ATOM 1620 C C . PRO A 1 205 ? -17.545 0.263 4.360 1.00 88.31 205 PRO A C 1
ATOM 1622 O O . PRO A 1 205 ? -18.028 0.459 5.462 1.00 88.31 205 PRO A O 1
ATOM 1625 N N . ASN A 1 206 ? -17.435 -0.971 3.859 1.00 89.69 206 ASN A N 1
ATOM 1626 C CA . ASN A 1 206 ? -17.816 -2.189 4.590 1.00 89.69 206 ASN A CA 1
ATOM 1627 C C . ASN A 1 206 ? -16.603 -2.936 5.169 1.00 89.69 206 ASN A C 1
ATOM 1629 O O . ASN A 1 206 ? -16.719 -4.109 5.525 1.00 89.69 206 ASN A O 1
ATOM 1633 N N . TYR A 1 207 ? -15.433 -2.293 5.221 1.00 94.44 207 TYR A N 1
ATOM 1634 C CA . TYR A 1 207 ? -14.188 -2.933 5.635 1.00 94.44 207 TYR A CA 1
ATOM 1635 C C . TYR A 1 207 ? -14.302 -3.563 7.028 1.00 94.44 207 TYR A C 1
ATOM 1637 O O . TYR A 1 207 ? -14.834 -2.956 7.960 1.00 94.44 207 TYR A O 1
ATOM 1645 N N . ARG A 1 208 ? -13.796 -4.793 7.148 1.00 95.31 208 ARG A N 1
ATOM 1646 C CA . ARG A 1 208 ? -13.715 -5.560 8.393 1.00 95.31 208 ARG A CA 1
ATOM 1647 C C . ARG A 1 208 ? -12.249 -5.679 8.791 1.00 95.31 208 ARG A C 1
ATOM 1649 O O . ARG A 1 208 ? -11.514 -6.405 8.117 1.00 95.31 208 ARG A O 1
ATOM 1656 N N . PRO A 1 209 ? -11.799 -5.003 9.859 1.00 95.00 209 PRO A N 1
ATOM 1657 C CA . PRO A 1 209 ? -10.400 -5.048 10.248 1.00 95.00 209 PRO A CA 1
ATOM 1658 C C . PRO A 1 209 ? -9.987 -6.384 10.863 1.00 95.00 209 PRO A C 1
ATOM 1660 O O . PRO A 1 209 ? -8.795 -6.616 10.958 1.00 95.00 209 PRO A O 1
ATOM 1663 N N . VAL A 1 210 ? -10.913 -7.275 11.230 1.00 95.50 210 VAL A N 1
ATOM 1664 C CA . VAL A 1 210 ? -10.642 -8.651 11.692 1.00 95.50 210 VAL A CA 1
ATOM 1665 C C . VAL A 1 210 ? -11.595 -9.638 11.014 1.00 95.50 210 VAL A C 1
ATOM 1667 O O . VAL A 1 210 ? -12.701 -9.265 10.619 1.00 95.50 210 VAL A O 1
ATOM 1670 N N . ASN A 1 211 ? -11.160 -10.884 10.842 1.00 94.19 211 ASN A N 1
ATOM 1671 C CA . ASN A 1 211 ? -11.970 -11.990 10.332 1.00 94.19 211 ASN A CA 1
ATOM 1672 C C . ASN A 1 211 ? -12.905 -12.539 11.411 1.00 94.19 211 ASN A C 1
ATOM 1674 O O . ASN A 1 211 ? -14.048 -12.892 11.121 1.00 94.19 211 ASN A O 1
ATOM 1678 N N . LYS A 1 212 ? -12.412 -12.616 12.651 1.00 94.12 212 LYS A N 1
ATOM 1679 C CA . LYS A 1 212 ? -13.142 -13.150 13.801 1.00 94.12 212 LYS A CA 1
ATOM 1680 C C . LYS A 1 212 ? -13.078 -12.162 14.971 1.00 94.12 212 LYS A C 1
ATOM 1682 O O . LYS A 1 212 ? -12.018 -11.579 15.204 1.00 94.12 212 LYS A O 1
ATOM 1687 N N . PRO A 1 213 ? -14.185 -11.967 15.708 1.00 95.75 213 PRO A N 1
ATOM 1688 C CA . PRO A 1 213 ? -14.161 -11.168 16.926 1.00 95.75 213 PRO A CA 1
ATOM 1689 C C . PRO A 1 213 ? -13.240 -11.805 17.971 1.00 95.75 213 PRO A C 1
ATOM 1691 O O . PRO A 1 213 ? -13.015 -13.014 17.955 1.00 95.75 213 PRO A O 1
ATOM 1694 N N . ASN A 1 214 ? -12.743 -10.987 18.895 1.00 95.31 214 ASN A N 1
ATOM 1695 C CA . ASN A 1 214 ? -11.833 -11.362 19.980 1.00 95.31 214 ASN A CA 1
ATOM 1696 C C . ASN A 1 214 ? -10.506 -12.004 19.524 1.00 95.31 214 ASN A C 1
ATOM 1698 O O . ASN A 1 214 ? -9.783 -12.554 20.349 1.00 95.31 214 ASN A O 1
ATOM 1702 N N . GLN A 1 215 ? -10.153 -11.919 18.237 1.00 94.88 215 GLN A N 1
ATOM 1703 C CA . GLN A 1 215 ? -8.870 -12.392 17.719 1.00 94.88 215 GLN A CA 1
ATOM 1704 C C . GLN A 1 215 ? -7.980 -11.215 17.332 1.00 94.88 215 GLN A C 1
ATOM 1706 O O . GLN A 1 215 ? -8.419 -10.275 16.668 1.00 94.88 215 GLN A O 1
ATOM 1711 N N . TRP A 1 216 ? -6.721 -11.280 17.766 1.00 96.69 216 TRP A N 1
ATOM 1712 C CA . TRP A 1 216 ? -5.706 -10.305 17.398 1.00 96.69 216 TRP A CA 1
ATOM 1713 C C . TRP A 1 216 ? -5.194 -10.574 15.993 1.00 96.69 216 TRP A C 1
ATOM 1715 O O . TRP A 1 216 ? -4.718 -11.667 15.690 1.00 96.69 216 TRP A O 1
ATOM 1725 N N . GLU A 1 217 ? -5.243 -9.550 15.153 1.00 96.94 217 GLU A N 1
ATOM 1726 C CA . GLU A 1 217 ? -4.700 -9.595 13.806 1.00 96.94 217 GLU A CA 1
ATOM 1727 C C . GLU A 1 217 ? -3.857 -8.355 13.522 1.00 96.94 217 GLU A C 1
ATOM 1729 O O . GLU A 1 217 ? -4.179 -7.248 13.957 1.00 96.94 217 GLU A O 1
ATOM 1734 N N . CYS A 1 218 ? -2.768 -8.548 12.781 1.00 97.44 218 CYS A N 1
ATOM 1735 C CA . CYS A 1 218 ? -1.984 -7.447 12.250 1.00 97.44 218 CYS A CA 1
ATOM 1736 C C . CYS A 1 218 ? -2.631 -6.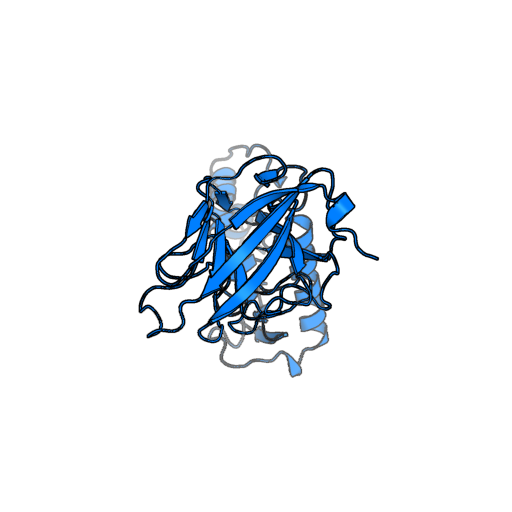967 10.953 1.00 97.44 218 CYS A C 1
ATOM 1738 O O . CYS A 1 218 ? -3.156 -7.768 10.173 1.00 97.44 218 CYS A O 1
ATOM 1740 N N . ARG A 1 219 ? -2.581 -5.661 10.709 1.00 97.38 219 ARG A N 1
ATOM 1741 C CA . ARG A 1 219 ? -2.927 -5.072 9.419 1.00 97.38 219 ARG A CA 1
ATOM 1742 C C . ARG A 1 219 ? -1.779 -4.264 8.895 1.00 97.38 219 ARG A C 1
ATOM 1744 O O . ARG A 1 219 ? -1.232 -3.432 9.616 1.00 97.38 219 ARG A O 1
ATOM 1751 N N . ARG A 1 220 ? -1.461 -4.472 7.620 1.00 97.31 220 ARG A N 1
ATOM 1752 C CA . ARG A 1 220 ? -0.432 -3.714 6.909 1.00 97.31 220 ARG A CA 1
ATOM 1753 C C . ARG A 1 220 ? -1.006 -3.168 5.612 1.00 97.31 220 ARG A C 1
ATOM 1755 O O . ARG A 1 220 ? -1.594 -3.901 4.830 1.00 97.31 220 ARG A O 1
ATOM 1762 N N . ILE A 1 221 ? -0.828 -1.872 5.383 1.00 96.00 221 ILE A N 1
ATOM 1763 C CA . ILE A 1 221 ? -1.312 -1.189 4.178 1.00 96.00 221 ILE A CA 1
ATOM 1764 C C . ILE A 1 221 ? -0.145 -0.402 3.588 1.00 96.00 221 ILE A C 1
ATOM 1766 O O . ILE A 1 221 ? 0.391 0.503 4.236 1.00 96.00 221 ILE A O 1
ATOM 1770 N N . GLY A 1 222 ? 0.268 -0.745 2.368 1.00 95.12 222 GLY A N 1
ATOM 1771 C CA . GLY A 1 222 ? 1.321 -0.019 1.664 1.00 95.12 222 GLY A CA 1
ATOM 1772 C C . GLY A 1 222 ? 0.869 1.376 1.238 1.00 95.12 222 GLY A C 1
ATOM 1773 O O . GLY A 1 222 ? -0.311 1.621 0.976 1.00 95.12 222 GLY A O 1
ATOM 1774 N N . MET A 1 223 ? 1.801 2.324 1.189 1.00 93.19 223 MET A N 1
ATOM 1775 C CA . MET A 1 223 ? 1.514 3.738 0.925 1.00 93.19 223 MET A CA 1
ATOM 1776 C C . MET A 1 223 ? 2.278 4.304 -0.281 1.00 93.19 223 MET A C 1
ATOM 1778 O O . MET A 1 223 ? 2.196 5.506 -0.531 1.00 93.19 223 MET A O 1
ATOM 1782 N N . ALA A 1 224 ? 2.992 3.469 -1.047 1.00 92.12 224 ALA A N 1
ATOM 1783 C CA . ALA A 1 224 ? 3.879 3.912 -2.127 1.00 92.12 224 ALA A CA 1
ATOM 1784 C C . ALA A 1 224 ? 3.192 4.811 -3.167 1.00 92.12 224 ALA A C 1
ATOM 1786 O O . ALA A 1 224 ? 3.783 5.793 -3.607 1.00 92.12 224 ALA A O 1
ATOM 1787 N N . THR A 1 225 ? 1.928 4.536 -3.506 1.00 88.38 225 THR A N 1
ATOM 1788 C CA . THR A 1 225 ? 1.123 5.329 -4.454 1.00 88.38 225 THR A CA 1
ATOM 1789 C C . THR A 1 225 ? 0.983 6.802 -4.049 1.00 88.38 225 THR A C 1
ATOM 1791 O O . THR A 1 225 ? 0.711 7.664 -4.885 1.00 88.38 225 THR A O 1
ATOM 1794 N N . PHE A 1 226 ? 1.141 7.110 -2.762 1.00 87.56 226 PHE A N 1
ATOM 1795 C CA . PHE A 1 226 ? 1.005 8.459 -2.222 1.00 87.56 226 PHE A CA 1
ATOM 1796 C C . PHE A 1 226 ? 2.346 9.180 -2.075 1.00 87.56 226 PHE A C 1
ATOM 1798 O O . PHE A 1 226 ? 2.376 10.283 -1.544 1.00 87.56 226 PHE A O 1
ATOM 1805 N N . CYS A 1 227 ? 3.454 8.576 -2.496 1.00 87.50 227 CYS A N 1
ATOM 1806 C CA . CYS A 1 227 ? 4.779 9.171 -2.396 1.00 87.50 227 CYS A CA 1
ATOM 1807 C C . CYS A 1 227 ? 5.025 10.244 -3.483 1.00 87.50 227 CYS A C 1
ATOM 1809 O O . CYS A 1 227 ? 4.597 10.055 -4.621 1.00 87.50 227 CYS A O 1
ATOM 1811 N N . PRO A 1 228 ? 5.785 11.319 -3.182 1.00 88.94 228 PRO A N 1
ATOM 1812 C CA . PRO A 1 228 ? 6.168 11.773 -1.846 1.00 88.94 228 PRO A CA 1
ATOM 1813 C C . PRO A 1 228 ? 5.034 12.591 -1.214 1.00 88.94 228 PRO A C 1
ATOM 1815 O O . PRO A 1 228 ? 4.434 13.456 -1.853 1.00 88.94 228 PRO A O 1
ATOM 1818 N N . HIS A 1 229 ? 4.741 12.362 0.067 1.00 84.69 229 HIS A N 1
ATOM 1819 C CA . HIS A 1 229 ? 3.711 13.141 0.762 1.00 84.69 229 HIS A CA 1
ATOM 1820 C C . HIS A 1 229 ? 3.958 13.220 2.264 1.00 84.69 229 HIS A C 1
ATOM 1822 O O . HIS A 1 229 ? 4.420 12.259 2.878 1.00 84.69 229 HIS A O 1
ATOM 1828 N N . LYS A 1 230 ? 3.610 14.351 2.887 1.00 89.00 230 LYS A N 1
ATOM 1829 C CA . LYS A 1 230 ? 3.557 14.433 4.351 1.00 89.00 230 LYS A CA 1
ATOM 1830 C C . LYS A 1 230 ? 2.389 13.589 4.842 1.00 89.00 230 LYS A C 1
ATOM 1832 O O . LYS A 1 230 ? 1.260 13.757 4.392 1.00 89.00 230 LYS A O 1
ATOM 1837 N N . ILE A 1 231 ? 2.650 12.695 5.780 1.00 87.19 231 ILE A N 1
ATOM 1838 C CA . ILE A 1 231 ? 1.614 11.868 6.379 1.00 87.19 231 ILE A CA 1
ATOM 1839 C C . ILE A 1 231 ? 0.911 12.731 7.422 1.00 87.19 231 ILE A C 1
ATOM 1841 O O . ILE A 1 231 ? 1.505 13.167 8.414 1.00 87.19 231 ILE A O 1
ATOM 1845 N N . ALA A 1 232 ? -0.358 13.022 7.159 1.00 87.06 232 ALA A N 1
ATOM 1846 C CA . ALA A 1 232 ? -1.239 13.669 8.117 1.00 87.06 232 ALA A CA 1
ATOM 1847 C C . ALA A 1 232 ? -1.495 12.750 9.326 1.00 87.06 232 ALA A C 1
ATOM 1849 O O . ALA A 1 232 ? -1.248 11.544 9.243 1.00 87.06 232 ALA A O 1
ATOM 1850 N N . PRO A 1 233 ? -1.983 13.296 10.453 1.00 91.38 233 PRO A N 1
ATOM 1851 C CA . PRO A 1 233 ? -2.236 12.501 11.646 1.00 91.38 233 PRO A CA 1
ATOM 1852 C C . PRO A 1 233 ? -3.086 11.258 11.364 1.00 91.38 233 PRO A C 1
ATOM 1854 O O . PRO A 1 233 ? -3.961 11.261 10.491 1.00 91.38 233 PRO A O 1
ATOM 1857 N N . ILE A 1 234 ? -2.817 10.190 12.111 1.00 93.81 234 ILE A N 1
ATOM 1858 C CA . ILE A 1 234 ? -3.597 8.956 12.037 1.00 93.81 234 ILE A CA 1
ATOM 1859 C C . ILE A 1 234 ? -4.966 9.197 12.672 1.00 93.81 234 ILE A C 1
ATOM 1861 O O . ILE A 1 234 ? -5.098 9.955 13.635 1.00 93.81 234 ILE A O 1
ATOM 1865 N N . ALA A 1 235 ? -5.992 8.540 12.147 1.00 95.25 235 ALA A N 1
ATOM 1866 C CA . ALA A 1 235 ? -7.300 8.498 12.773 1.00 95.25 235 ALA A CA 1
ATOM 1867 C C . ALA A 1 235 ? -7.918 7.104 12.673 1.00 95.25 235 ALA A C 1
ATOM 1869 O O . ALA A 1 235 ? -7.617 6.338 11.755 1.00 95.25 235 ALA A O 1
ATOM 1870 N N . ILE A 1 236 ? -8.816 6.810 13.608 1.00 96.12 236 ILE A N 1
ATOM 1871 C CA . ILE A 1 236 ? -9.849 5.793 13.423 1.00 96.12 236 ILE A CA 1
ATOM 1872 C C . ILE A 1 236 ? -10.955 6.457 12.607 1.00 96.12 236 ILE A C 1
ATOM 1874 O O . ILE A 1 236 ? -11.517 7.466 13.037 1.00 96.12 236 ILE A O 1
ATOM 1878 N N . HIS A 1 237 ? -11.241 5.917 11.429 1.00 95.38 237 HIS A N 1
ATOM 1879 C CA . HIS A 1 237 ? -12.252 6.422 10.505 1.00 95.38 237 HIS A CA 1
ATOM 1880 C C . HIS A 1 237 ? -13.491 5.550 10.589 1.00 95.38 237 HIS A C 1
ATOM 1882 O O . HIS A 1 237 ? -13.389 4.337 10.425 1.00 95.38 237 HIS A O 1
ATOM 1888 N N . ILE A 1 238 ? -14.654 6.164 10.792 1.00 93.31 238 ILE A N 1
ATOM 1889 C CA . ILE A 1 238 ? -15.941 5.471 10.730 1.00 93.31 238 ILE A CA 1
ATOM 1890 C C . ILE A 1 238 ? -16.512 5.700 9.340 1.00 93.31 238 ILE A C 1
ATOM 1892 O O . ILE A 1 238 ? -16.772 6.834 8.935 1.00 93.31 238 ILE A O 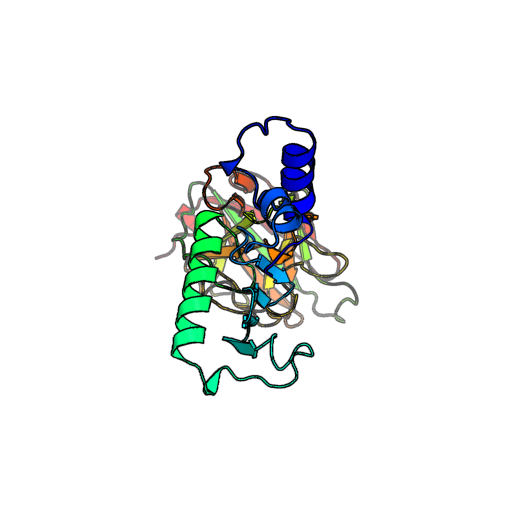1
ATOM 1896 N N . THR A 1 239 ? -16.628 4.621 8.576 1.00 88.62 239 THR A N 1
ATOM 1897 C CA . THR A 1 239 ? -16.911 4.675 7.140 1.00 88.62 239 THR A CA 1
ATOM 1898 C C . THR A 1 239 ? -18.329 4.240 6.819 1.00 88.62 239 THR A C 1
ATOM 1900 O O . THR A 1 239 ? -18.915 4.747 5.861 1.00 88.62 239 THR A O 1
ATOM 1903 N N . ARG A 1 240 ? -18.900 3.353 7.640 1.00 81.62 240 ARG A N 1
ATOM 1904 C CA . ARG A 1 240 ? -20.313 2.982 7.591 1.00 81.62 240 ARG A CA 1
ATOM 1905 C C . ARG A 1 240 ? -20.731 2.329 8.902 1.00 81.62 240 ARG A C 1
ATOM 1907 O O . ARG A 1 240 ? -20.338 1.209 9.194 1.00 81.62 240 ARG A O 1
ATOM 1914 N N . ALA A 1 241 ? -21.586 2.988 9.666 1.00 74.06 241 ALA A N 1
ATOM 1915 C CA . ALA A 1 241 ? -22.207 2.376 10.832 1.00 74.06 241 ALA A CA 1
ATOM 1916 C C . ALA A 1 241 ? -23.605 2.935 11.057 1.00 74.06 241 ALA A C 1
ATOM 1918 O O . ALA A 1 241 ? -23.919 4.054 10.645 1.00 74.06 241 ALA A O 1
ATOM 1919 N N . GLN A 1 242 ? -24.454 2.111 11.664 1.00 74.38 242 GLN A N 1
ATOM 1920 C CA . GLN A 1 242 ? -25.821 2.487 11.987 1.00 74.38 242 GLN A CA 1
ATOM 1921 C C . GLN A 1 242 ? -25.806 3.520 13.120 1.00 74.38 242 GLN A C 1
ATOM 1923 O O . GLN A 1 242 ? -24.902 3.564 13.958 1.00 74.38 242 GLN A O 1
ATOM 1928 N N . LYS A 1 243 ? -26.832 4.366 13.164 1.00 82.62 243 LYS A N 1
ATOM 1929 C CA . LYS A 1 243 ? -27.032 5.274 14.297 1.00 82.62 243 LYS A CA 1
ATOM 1930 C C . LYS A 1 243 ? -27.171 4.460 15.582 1.00 82.62 243 LYS A C 1
ATOM 1932 O O . LYS A 1 243 ? -27.800 3.405 15.579 1.00 82.62 243 LYS A O 1
ATOM 1937 N N . GLY A 1 244 ? -26.570 4.933 16.669 1.00 85.00 244 GLY A N 1
ATOM 1938 C CA . GLY A 1 244 ? -26.545 4.188 17.929 1.00 85.00 244 GLY A CA 1
ATOM 1939 C C . GLY A 1 244 ? -25.609 2.974 17.958 1.00 85.00 244 GLY A C 1
ATOM 1940 O O . GLY A 1 244 ? -25.585 2.288 18.973 1.00 85.00 244 GLY A O 1
ATOM 1941 N N . SER A 1 245 ? -24.838 2.694 16.897 1.00 91.19 245 SER A N 1
ATOM 1942 C CA . SER A 1 245 ? -23.811 1.646 16.936 1.00 91.19 245 SER A CA 1
ATOM 1943 C C . SER A 1 245 ? -22.763 1.926 18.012 1.00 91.19 245 SER A C 1
ATOM 1945 O O . SER A 1 245 ? -22.269 3.051 18.132 1.00 91.19 245 SER A O 1
ATOM 1947 N N . THR A 1 246 ? -22.387 0.878 18.741 1.00 94.75 246 THR A N 1
ATOM 1948 C CA . THR A 1 246 ? -21.314 0.903 19.735 1.00 94.75 246 THR A CA 1
ATOM 1949 C C . THR A 1 246 ? -20.074 0.218 19.180 1.00 94.75 246 THR A C 1
ATOM 1951 O O . THR A 1 246 ? -20.144 -0.819 18.516 1.00 94.75 246 THR A O 1
ATOM 1954 N N . PHE A 1 247 ? -18.929 0.824 19.462 1.00 97.06 247 PHE A N 1
ATOM 1955 C CA . PHE A 1 247 ? -17.619 0.332 19.088 1.00 97.06 247 PHE A CA 1
ATOM 1956 C C . PHE A 1 247 ? -16.830 0.010 20.344 1.00 97.06 247 PHE A C 1
ATOM 1958 O O . PHE A 1 247 ? -16.817 0.802 21.289 1.00 97.06 247 PHE A O 1
ATOM 1965 N N . LYS A 1 248 ? -16.158 -1.138 20.330 1.00 97.50 248 LYS A N 1
ATOM 1966 C CA . LYS A 1 248 ? -15.200 -1.549 21.349 1.00 97.50 248 LYS A CA 1
ATOM 1967 C C . LYS A 1 248 ? -14.135 -2.436 20.715 1.00 97.50 248 LYS A C 1
ATOM 1969 O O . LYS A 1 248 ? -14.419 -3.526 20.226 1.00 97.50 248 LYS A O 1
ATOM 1974 N N . PHE A 1 249 ? -12.905 -1.952 20.691 1.00 97.75 249 PHE A N 1
ATOM 1975 C CA . PHE A 1 249 ? -11.773 -2.682 20.136 1.00 97.75 249 PHE A CA 1
ATOM 1976 C C . PHE A 1 249 ? -10.481 -2.266 20.830 1.00 97.75 249 PHE A C 1
ATOM 1978 O O . PHE A 1 249 ? -10.427 -1.280 21.567 1.00 97.75 249 PHE A O 1
ATOM 1985 N N . TYR A 1 250 ? -9.444 -3.042 20.576 1.00 97.81 250 TYR A N 1
ATOM 1986 C CA . TYR A 1 250 ? -8.130 -2.907 21.166 1.00 97.81 250 TYR A CA 1
ATOM 1987 C C . TYR A 1 250 ? -7.116 -2.713 20.050 1.00 97.81 250 TYR A C 1
ATOM 1989 O O . TYR A 1 250 ? -7.202 -3.382 19.019 1.00 97.81 250 TYR A O 1
ATOM 1997 N N . LEU A 1 251 ? -6.188 -1.782 20.247 1.00 97.62 251 LEU A N 1
ATOM 1998 C CA . LEU A 1 251 ? -5.104 -1.507 19.313 1.00 97.62 251 LEU A CA 1
ATOM 1999 C C . LEU A 1 251 ? -3.757 -1.684 19.998 1.00 97.62 251 LEU A C 1
ATOM 2001 O O . LEU A 1 251 ? -3.600 -1.324 21.161 1.00 97.62 251 LEU A O 1
ATOM 2005 N N . ASP A 1 252 ? -2.777 -2.164 19.250 1.00 97.06 252 ASP A N 1
ATOM 2006 C CA . ASP A 1 252 ? -1.373 -2.1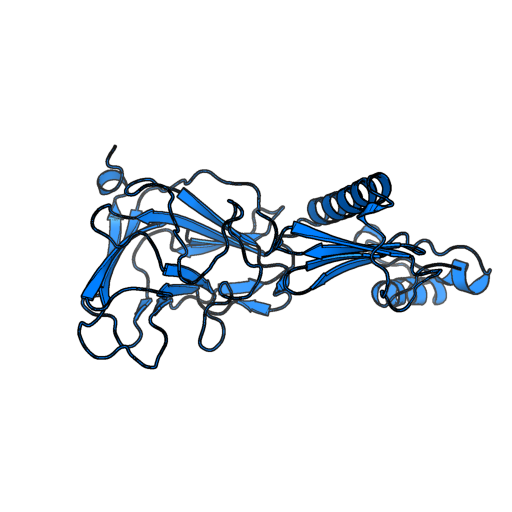02 19.640 1.00 97.06 252 ASP A CA 1
ATOM 2007 C C . ASP A 1 252 ? -0.504 -1.869 18.400 1.00 97.06 252 ASP A C 1
ATOM 2009 O O . ASP A 1 252 ? -0.985 -1.915 17.264 1.00 97.06 252 ASP A O 1
ATOM 2013 N N . ASN A 1 253 ? 0.776 -1.575 18.601 1.00 95.44 253 ASN A N 1
ATOM 2014 C CA . ASN A 1 253 ? 1.782 -1.518 17.552 1.00 95.44 253 ASN A CA 1
ATOM 2015 C C . ASN A 1 253 ? 1.417 -0.569 16.392 1.00 95.44 253 ASN A C 1
ATOM 2017 O O . ASN A 1 253 ? 1.821 -0.806 15.253 1.00 95.44 253 ASN A O 1
ATOM 2021 N N . ILE A 1 254 ? 0.696 0.525 16.677 1.00 95.25 254 ILE A N 1
ATOM 2022 C CA . ILE A 1 254 ? 0.269 1.509 15.674 1.00 95.25 254 ILE A CA 1
ATOM 2023 C C . ILE A 1 254 ? 1.500 2.268 15.190 1.00 95.25 254 ILE A C 1
ATOM 2025 O O . ILE A 1 254 ? 2.077 3.058 15.937 1.00 95.25 254 ILE A O 1
ATOM 2029 N N . ARG A 1 255 ? 1.905 2.060 13.940 1.00 93.56 255 ARG A N 1
ATOM 2030 C CA . ARG A 1 255 ? 3.178 2.575 13.431 1.00 93.56 255 ARG A CA 1
ATOM 2031 C C . ARG A 1 255 ? 3.171 2.847 11.940 1.00 93.56 255 ARG A C 1
ATOM 2033 O O . ARG A 1 255 ? 2.388 2.301 11.166 1.00 93.56 255 ARG A O 1
ATOM 2040 N N . ILE A 1 256 ? 4.122 3.674 11.542 1.00 94.50 256 ILE A N 1
ATOM 2041 C CA . ILE A 1 256 ? 4.525 3.864 10.154 1.00 94.50 256 ILE A CA 1
ATOM 2042 C C . ILE A 1 256 ? 5.923 3.289 10.016 1.00 94.50 256 ILE A C 1
ATOM 2044 O O . ILE A 1 256 ? 6.823 3.674 10.756 1.00 94.50 256 ILE A O 1
ATOM 2048 N N . ALA A 1 257 ? 6.112 2.367 9.086 1.00 94.19 257 ALA A N 1
ATOM 2049 C CA . ALA A 1 257 ? 7.362 1.642 8.923 1.00 94.19 257 ALA A CA 1
ATOM 2050 C C . ALA A 1 257 ? 7.833 1.672 7.468 1.00 94.19 257 ALA A C 1
ATOM 2052 O O . ALA A 1 257 ? 7.085 2.038 6.559 1.00 94.19 257 ALA A O 1
ATOM 2053 N N . GLN A 1 258 ? 9.106 1.349 7.266 1.00 95.06 258 GLN A N 1
ATOM 2054 C CA . GLN A 1 258 ? 9.735 1.266 5.954 1.00 95.06 258 GLN A CA 1
ATOM 2055 C C . GLN A 1 258 ? 9.969 -0.201 5.600 1.00 95.06 258 GLN A C 1
ATOM 2057 O O . GLN A 1 258 ? 10.522 -0.964 6.390 1.00 95.06 258 GLN A O 1
ATOM 2062 N N . LEU A 1 259 ? 9.524 -0.623 4.422 1.00 95.06 259 LEU A N 1
ATOM 2063 C CA . LEU A 1 259 ? 9.808 -1.959 3.921 1.00 95.06 259 LEU A CA 1
ATOM 2064 C C . LEU A 1 259 ? 11.312 -2.075 3.614 1.00 95.06 259 LEU A C 1
ATOM 2066 O O . LEU A 1 259 ? 11.927 -1.129 3.121 1.00 95.06 259 LEU A O 1
ATOM 2070 N N . GLY A 1 260 ? 11.912 -3.222 3.937 1.00 91.75 260 GLY A N 1
ATOM 2071 C CA . GLY A 1 260 ? 13.348 -3.451 3.747 1.00 91.75 260 GLY A CA 1
ATOM 2072 C C . GLY A 1 260 ? 14.259 -2.687 4.718 1.00 91.75 260 GLY A C 1
ATOM 2073 O O . GLY A 1 260 ? 15.463 -2.626 4.485 1.00 91.75 260 GLY A O 1
ATOM 2074 N N . SER A 1 261 ? 13.728 -2.091 5.793 1.00 91.94 261 SER A N 1
ATOM 2075 C CA . SER A 1 261 ? 14.548 -1.521 6.868 1.00 91.94 261 SER A CA 1
ATOM 2076 C C . SER A 1 261 ? 13.895 -1.673 8.247 1.00 91.94 261 SER A C 1
ATOM 2078 O O . SER A 1 261 ? 12.703 -1.941 8.368 1.00 91.94 261 SER A O 1
ATOM 2080 N N . ASN A 1 262 ? 14.683 -1.457 9.304 1.00 90.94 262 ASN A N 1
ATOM 2081 C CA . ASN A 1 262 ? 14.187 -1.402 10.685 1.00 90.94 262 ASN A CA 1
ATOM 2082 C C . ASN A 1 262 ? 13.633 -0.015 11.063 1.00 90.94 262 ASN A C 1
ATOM 2084 O O . ASN A 1 262 ? 13.255 0.219 12.212 1.00 90.94 262 ASN A O 1
ATOM 2088 N N . THR A 1 263 ? 13.593 0.928 10.117 1.00 92.69 263 THR A N 1
ATOM 2089 C CA . THR A 1 263 ? 13.105 2.285 10.360 1.00 92.69 263 THR A CA 1
ATOM 2090 C C . THR A 1 263 ? 11.595 2.262 10.559 1.00 92.69 263 THR A C 1
ATOM 2092 O O . THR A 1 263 ? 10.831 1.939 9.645 1.00 92.69 263 THR A O 1
ATOM 2095 N N . ARG A 1 264 ? 11.158 2.672 11.749 1.00 92.25 264 ARG A N 1
ATOM 2096 C CA . ARG A 1 264 ? 9.745 2.855 12.073 1.00 92.25 264 ARG A CA 1
ATOM 2097 C C . ARG A 1 264 ? 9.521 4.075 12.952 1.00 92.25 264 ARG A C 1
ATOM 2099 O O . ARG A 1 264 ? 10.417 4.520 13.664 1.00 92.25 264 ARG A O 1
ATOM 2106 N N . LYS A 1 265 ? 8.297 4.580 12.903 1.00 91.69 265 LYS A N 1
ATOM 2107 C CA . LYS A 1 265 ? 7.760 5.590 13.799 1.00 91.69 265 LYS A CA 1
ATOM 2108 C C . LYS A 1 265 ? 6.518 5.031 14.470 1.00 91.69 265 LYS A C 1
ATOM 2110 O O . LYS A 1 265 ? 5.499 4.827 13.808 1.00 91.69 265 LYS A O 1
ATOM 2115 N N . ASP A 1 266 ? 6.611 4.831 15.774 1.00 91.62 266 ASP A N 1
ATOM 2116 C CA . ASP A 1 266 ? 5.494 4.370 16.583 1.00 91.62 266 ASP A CA 1
ATOM 2117 C C . ASP A 1 266 ? 4.585 5.567 16.913 1.00 91.62 266 ASP A C 1
ATOM 2119 O O . ASP A 1 266 ? 5.030 6.603 17.405 1.00 91.62 266 ASP A O 1
ATOM 2123 N N . ILE A 1 267 ? 3.308 5.443 16.556 1.00 91.25 267 ILE A N 1
ATOM 2124 C CA . ILE A 1 267 ? 2.235 6.399 16.866 1.00 91.25 267 ILE A CA 1
ATOM 2125 C C . ILE A 1 267 ? 1.671 6.099 18.255 1.00 91.25 267 ILE A C 1
ATOM 2127 O O . ILE A 1 267 ? 1.271 7.004 18.989 1.00 91.25 267 ILE A O 1
ATOM 2131 N N . TRP A 1 268 ? 1.634 4.819 18.621 1.00 92.44 268 TRP A N 1
ATOM 2132 C CA . TRP A 1 268 ? 1.312 4.374 19.965 1.00 92.44 268 TRP A CA 1
ATOM 2133 C C . TRP A 1 268 ? 1.902 2.985 20.233 1.00 92.44 268 TRP A C 1
ATOM 2135 O O . TRP A 1 268 ? 1.913 2.139 19.338 1.00 92.44 268 TRP A O 1
ATOM 2145 N N . GLN A 1 269 ? 2.366 2.777 21.466 1.00 82.62 269 GLN A N 1
ATOM 2146 C CA . GLN A 1 269 ? 2.877 1.492 21.957 1.00 82.62 269 GLN A CA 1
ATOM 2147 C C . GLN A 1 269 ? 2.570 1.275 23.448 1.00 82.62 269 GLN A C 1
ATOM 2149 O O . GLN A 1 269 ? 2.308 0.160 23.863 1.00 82.62 269 GLN A O 1
ATOM 2154 N N . GLN A 1 270 ? 2.617 2.328 24.271 1.00 85.56 270 GLN A N 1
ATOM 2155 C CA . GLN A 1 270 ? 2.311 2.239 25.702 1.00 85.56 270 GLN A CA 1
ATOM 2156 C C . GLN A 1 270 ? 1.842 3.588 26.253 1.00 85.56 270 GLN A C 1
ATOM 2158 O O . GLN A 1 270 ? 2.129 4.646 25.679 1.00 85.56 270 GLN A O 1
ATOM 2163 N N . GLY A 1 271 ? 1.136 3.558 27.380 1.00 89.06 271 GLY A N 1
ATOM 2164 C CA . GLY A 1 271 ? 0.684 4.738 28.100 1.00 89.06 271 GLY A CA 1
ATOM 2165 C C . GLY A 1 271 ? -0.466 5.495 27.431 1.00 89.06 271 GLY A C 1
ATOM 2166 O O . GLY A 1 271 ? -1.186 5.009 26.555 1.00 89.06 271 GLY A O 1
ATOM 2167 N N . LYS A 1 272 ? -0.679 6.735 27.883 1.00 86.88 272 LYS A N 1
ATOM 2168 C CA . LYS A 1 272 ? -1.794 7.574 27.422 1.00 86.88 272 LYS A CA 1
ATOM 2169 C C . LYS A 1 272 ? -1.541 8.119 26.017 1.00 86.88 272 LYS A C 1
ATOM 2171 O O . LYS A 1 272 ? -0.441 8.560 25.694 1.00 86.88 272 LYS A O 1
ATOM 2176 N N . VAL A 1 273 ? -2.604 8.210 25.220 1.00 89.19 273 VAL A N 1
ATOM 2177 C CA . VAL A 1 273 ? -2.582 8.863 23.907 1.00 89.19 273 VAL A CA 1
ATOM 2178 C C . VAL A 1 273 ? -3.536 10.050 23.876 1.00 89.19 273 VAL A C 1
ATOM 2180 O O . VAL A 1 273 ? -4.637 10.001 24.419 1.00 89.19 273 VAL A O 1
ATOM 2183 N N . ARG A 1 274 ? -3.121 11.138 23.221 1.00 89.62 274 ARG A N 1
ATOM 2184 C CA . ARG A 1 274 ? -4.017 12.262 22.932 1.00 89.62 274 ARG A CA 1
ATOM 2185 C C . ARG A 1 274 ? -4.776 11.979 21.647 1.00 89.62 274 ARG A C 1
ATOM 2187 O O . ARG A 1 274 ? -4.179 11.936 20.569 1.00 89.62 274 ARG A O 1
ATOM 2194 N N . ALA A 1 275 ? -6.089 11.848 21.764 1.00 92.56 275 ALA A N 1
ATOM 2195 C CA . ALA A 1 275 ? -6.981 11.693 20.632 1.00 92.56 275 ALA A CA 1
ATOM 2196 C C . ALA A 1 275 ? -8.224 12.571 20.794 1.00 92.56 275 ALA A C 1
ATOM 2198 O O . ALA A 1 275 ? -8.642 12.870 21.912 1.00 92.56 275 ALA A O 1
ATOM 2199 N N . ARG A 1 276 ? -8.779 13.033 19.672 1.00 92.88 276 ARG A N 1
ATOM 2200 C CA . ARG A 1 276 ? -9.945 13.924 19.651 1.00 92.88 276 ARG A CA 1
ATOM 2201 C C . ARG A 1 276 ? -11.025 13.363 18.723 1.00 92.88 276 ARG A C 1
ATOM 2203 O O . ARG A 1 276 ? -10.706 13.086 17.563 1.00 92.88 276 ARG A O 1
ATOM 2210 N N . PRO A 1 277 ? -12.272 13.195 19.194 1.00 94.06 277 PRO A N 1
ATOM 2211 C CA . PRO A 1 277 ? -13.381 12.827 18.329 1.00 94.06 277 PRO A CA 1
ATOM 2212 C C . PRO A 1 277 ? -13.830 14.020 17.481 1.00 94.06 277 PRO A C 1
ATOM 2214 O O . PRO A 1 277 ? -13.677 15.178 17.872 1.00 94.06 277 PRO A O 1
ATOM 2217 N N . THR A 1 278 ? -14.434 13.738 16.333 1.00 91.50 278 THR A N 1
ATOM 2218 C CA . THR A 1 278 ? -15.290 14.697 15.621 1.00 91.50 278 THR A CA 1
ATOM 2219 C C . THR A 1 278 ? -16.742 14.603 16.097 1.00 91.50 278 THR A C 1
ATOM 2221 O O . THR A 1 278 ? -17.086 13.760 16.925 1.00 91.50 278 THR A O 1
ATOM 2224 N N . SER A 1 279 ? -17.617 15.450 15.546 1.00 87.94 279 SER A N 1
ATOM 2225 C CA . SER A 1 279 ? -19.052 15.420 15.842 1.00 87.94 279 SER A CA 1
ATOM 2226 C C . SER A 1 279 ? -19.680 14.045 15.576 1.00 87.94 279 SER A C 1
ATOM 2228 O O . SER A 1 279 ? -19.253 13.307 14.685 1.00 87.94 279 SER A O 1
ATOM 2230 N N . GLY A 1 280 ? -20.698 13.698 16.368 1.00 88.69 280 GLY A N 1
ATOM 2231 C CA . GLY A 1 280 ? -21.432 12.436 16.256 1.00 88.69 280 GLY A CA 1
ATOM 2232 C C . GLY A 1 280 ? -20.876 11.257 17.051 1.00 88.69 280 GLY A C 1
ATOM 2233 O O . GLY A 1 280 ? -21.516 10.209 17.049 1.00 88.69 280 GLY A O 1
ATOM 2234 N N . ILE A 1 281 ? -19.723 11.407 17.708 1.00 92.31 281 ILE A N 1
ATOM 2235 C CA . ILE A 1 281 ? -19.133 10.397 18.596 1.00 92.31 281 ILE A CA 1
ATOM 2236 C C . ILE A 1 281 ? -19.414 10.792 20.047 1.00 92.31 281 ILE A C 1
ATOM 2238 O O . ILE A 1 281 ? -19.083 11.901 20.464 1.00 92.31 281 ILE A O 1
ATOM 2242 N N . THR A 1 282 ? -20.007 9.884 20.817 1.00 92.94 282 THR A N 1
ATOM 2243 C CA . THR A 1 282 ? -20.334 10.077 22.236 1.00 92.94 282 THR A CA 1
ATOM 2244 C C . THR A 1 282 ? -19.737 8.973 23.099 1.00 92.94 282 THR A C 1
ATOM 2246 O O . THR A 1 282 ? -19.445 7.874 22.624 1.00 92.94 282 THR A O 1
ATOM 2249 N N . GLY A 1 283 ? -19.527 9.276 24.384 1.00 93.94 283 GLY A N 1
ATOM 2250 C CA . GLY A 1 283 ? -19.010 8.306 25.353 1.00 93.94 283 GLY A CA 1
ATOM 2251 C C . GLY A 1 283 ? -17.611 7.784 25.019 1.00 93.94 283 GLY A C 1
ATOM 2252 O O . GLY A 1 283 ? -17.316 6.633 25.318 1.00 93.94 283 GLY A O 1
ATOM 2253 N N . LEU A 1 284 ? -16.771 8.595 24.364 1.00 95.94 284 LEU A N 1
ATOM 2254 C CA . LEU A 1 284 ? -15.431 8.177 23.968 1.00 95.94 284 LEU A CA 1
ATOM 2255 C C . LEU A 1 284 ? -14.560 7.876 25.192 1.00 95.94 284 LEU A C 1
ATOM 2257 O O . LEU A 1 284 ? -14.256 8.772 25.976 1.00 95.94 284 LEU A O 1
ATOM 2261 N N . GLN A 1 285 ? -14.095 6.637 25.281 1.00 95.62 285 GLN A N 1
ATOM 2262 C CA . GLN A 1 285 ? -13.068 6.176 26.202 1.00 95.62 285 GLN A CA 1
ATOM 2263 C C . GLN A 1 285 ? -11.878 5.670 25.392 1.00 95.62 285 GLN A C 1
ATOM 2265 O O . GLN A 1 285 ? -12.023 4.820 24.512 1.00 95.62 285 GLN A O 1
ATOM 2270 N N . ILE A 1 286 ? -10.699 6.211 25.688 1.00 95.44 286 ILE A N 1
ATOM 2271 C CA . ILE A 1 286 ? -9.428 5.775 25.111 1.00 95.44 286 ILE A CA 1
ATOM 2272 C C . ILE A 1 286 ? -8.431 5.673 26.250 1.00 95.44 286 ILE A C 1
ATOM 2274 O O . ILE A 1 286 ? -8.064 6.689 26.847 1.00 95.44 286 ILE A O 1
ATOM 2278 N N . ARG A 1 287 ? -8.007 4.454 26.570 1.00 95.19 287 ARG A N 1
ATOM 2279 C CA . ARG A 1 287 ? -7.142 4.210 27.724 1.00 95.19 287 ARG A CA 1
ATOM 2280 C C . ARG A 1 287 ? -6.246 2.993 27.504 1.00 95.19 287 ARG A C 1
ATOM 2282 O O . ARG A 1 287 ? -6.688 2.031 26.876 1.00 95.19 287 ARG A O 1
ATOM 2289 N N . PRO A 1 288 ? -5.012 3.016 28.025 1.00 96.12 288 PRO A N 1
ATOM 2290 C CA . PRO A 1 288 ? -4.213 1.806 28.106 1.00 96.12 288 PRO A CA 1
ATOM 2291 C C . PRO A 1 288 ? -4.879 0.815 29.071 1.00 96.12 288 PRO A C 1
ATOM 2293 O O . PRO A 1 288 ? -5.408 1.203 30.117 1.00 96.12 288 PRO A O 1
ATOM 2296 N N . VAL A 1 289 ? -4.871 -0.462 28.706 1.00 95.69 289 VAL A N 1
ATOM 2297 C CA . VAL A 1 289 ? -5.274 -1.589 29.553 1.00 95.69 289 VAL A CA 1
ATOM 2298 C C . VAL A 1 289 ? -4.238 -2.698 29.423 1.00 95.69 289 VAL A C 1
ATOM 2300 O O . VAL A 1 289 ? -3.594 -2.824 28.385 1.00 95.69 289 VAL A O 1
ATOM 2303 N N . SER A 1 290 ? -4.070 -3.524 30.454 1.00 94.75 290 SER A N 1
ATOM 2304 C CA . SER A 1 290 ? -3.127 -4.642 30.364 1.00 94.75 290 SER A CA 1
ATOM 2305 C C . SER A 1 290 ? -3.576 -5.650 29.305 1.00 94.75 290 SER A C 1
ATOM 2307 O O . SER A 1 290 ? -4.730 -6.087 29.307 1.00 94.75 290 SER A O 1
ATOM 2309 N N . TYR A 1 291 ? -2.654 -6.059 28.431 1.00 93.75 291 TYR A N 1
ATOM 2310 C CA . TYR A 1 291 ? -2.903 -7.074 27.407 1.00 93.75 291 TYR A CA 1
ATOM 2311 C C . TYR A 1 291 ? -3.440 -8.384 28.005 1.00 93.75 291 TYR A C 1
ATOM 2313 O O . TYR A 1 291 ? -4.306 -9.027 27.413 1.00 93.75 291 TYR A O 1
ATOM 2321 N N . SER A 1 292 ? -2.994 -8.755 29.210 1.00 89.81 292 SER A N 1
ATOM 2322 C CA . SER A 1 292 ? -3.438 -9.972 29.904 1.00 89.81 292 SER A CA 1
ATOM 2323 C C . SER A 1 292 ? -4.949 -10.012 30.166 1.00 89.81 292 SER A C 1
ATOM 2325 O O . SER A 1 292 ? -5.521 -11.095 30.220 1.00 89.81 292 SER A O 1
ATOM 2327 N N . LEU A 1 293 ? -5.610 -8.852 30.268 1.00 86.38 293 LEU A N 1
ATOM 2328 C CA . LEU A 1 293 ? -7.061 -8.742 30.466 1.00 86.38 293 LEU A CA 1
ATOM 2329 C C . LEU A 1 293 ? -7.858 -8.881 29.159 1.00 86.38 293 LEU A C 1
ATOM 2331 O O . LEU A 1 293 ? -9.058 -9.156 29.192 1.00 86.38 293 LEU A O 1
ATOM 2335 N N . VAL A 1 294 ? -7.199 -8.670 28.017 1.00 85.56 294 VAL A N 1
ATOM 2336 C CA . VAL A 1 294 ? -7.793 -8.669 26.668 1.00 85.56 294 VAL A CA 1
ATOM 2337 C C . VAL A 1 294 ? -7.520 -9.979 25.931 1.00 85.56 294 VAL A C 1
ATOM 2339 O O . VAL A 1 294 ? -8.288 -10.366 25.054 1.00 85.56 294 VAL A O 1
ATOM 2342 N N . LYS A 1 295 ? -6.453 -10.688 26.311 1.00 73.94 295 LYS A N 1
ATOM 2343 C CA . LYS A 1 295 ? -6.091 -12.030 25.846 1.00 73.94 295 LYS A CA 1
ATOM 2344 C C . LYS A 1 295 ? -7.087 -13.075 26.381 1.00 73.94 295 LYS A C 1
ATOM 2346 O O . LYS A 1 295 ? -6.704 -13.977 27.118 1.00 73.94 295 LYS A O 1
ATOM 2351 N N . LYS A 1 296 ? -8.385 -12.937 26.093 1.00 63.09 296 LYS A N 1
ATOM 2352 C CA . LYS A 1 296 ? -9.329 -14.035 26.326 1.00 63.09 296 LYS A CA 1
ATOM 2353 C C . LYS A 1 296 ? -9.106 -15.108 25.246 1.00 63.09 296 LYS A C 1
ATOM 2355 O O . LYS A 1 296 ? -8.839 -14.725 24.107 1.00 63.09 296 LYS A O 1
ATOM 2360 N N . PRO A 1 297 ? -9.117 -16.396 25.633 1.00 47.72 297 PRO A N 1
ATOM 2361 C CA . PRO A 1 297 ? -8.788 -17.520 24.755 1.00 47.72 297 PRO A CA 1
ATOM 2362 C C . PRO A 1 297 ? -9.729 -17.641 23.553 1.00 47.72 297 PRO A C 1
ATOM 2364 O O . PRO A 1 297 ? -10.905 -17.224 23.674 1.00 47.72 297 PRO A O 1
#